Protein AF-A0AA39TJN3-F1 (afdb_monomer_lite)

pLDDT: mean 90.67, std 9.56, range [40.16, 98.44]

Organism: NCBI:txid869390

InterPro domains:
  IPR010856 Gig2-like [PF07350] (2-204)
  IPR010856 Gig2-like [PTHR30613] (2-201)
  IPR027443 Isopenicillin N synthase-like superfamily [G3DSA:2.60.120.330] (1-207)

Sequence (259 aa):
MLDYVHSHPDVTGFPEEKPTLWKVYWTPAQVEARSHPNMIKAQVAVSQLYTVGSSDVEIDLKSQAMYADRFRVREAGAVHALPEHLDNGSIERWEDLSYSACYEPIWDGRWEDYDAWDMTHRADAVTDLYGGPGACSVFRSIQGWLSMANNGPQKGTLQLLPDIKLSTAYMLLRPFFDDDGKLDMESTYFYGAEPGMGQVLKDDCKQADHEDRGSAENILSTEGRRMLGLEAFNVQEKGLTAAQRRIREYANKMLGFTV

Secondary structure (DSSP, 8-state):
-HHHHHH-TTS-EESSSS-SEE-----HHHHHHHH-HHHHHHHHHHHTT-B-S-TTS---TTS-------EE---TT----PPS---S-STHHHHSHHHHHTTHHHHTT-GGG--TTB-TTGGG--S-SS--TT--SS--SS------S---TTSS-------HHHHHHHHHHGGGB-TTS-B-SS----TT--TT---------GGGG-TTS--GGG--SHHHHHHTTSS---TT-TT--HHHHHHHHHHHHHTT---

Structure (mmCIF, N/CA/C/O backbone):
data_AF-A0AA39TJN3-F1
#
_entry.id   AF-A0AA39TJN3-F1
#
loop_
_atom_site.group_PDB
_atom_site.id
_atom_site.type_symbol
_atom_site.label_atom_id
_atom_site.label_alt_id
_atom_site.label_comp_id
_atom_site.label_asym_id
_atom_site.label_entity_id
_atom_site.label_seq_id
_atom_site.pdbx_PDB_ins_code
_atom_site.Cartn_x
_atom_site.Cartn_y
_atom_site.Cartn_z
_atom_site.occupancy
_atom_site.B_iso_or_equiv
_atom_site.auth_seq_id
_atom_site.auth_comp_id
_atom_site.auth_asym_id
_atom_site.auth_atom_id
_atom_site.pdbx_PDB_model_num
ATOM 1 N N . MET A 1 1 ? -1.927 19.241 12.866 1.00 93.31 1 MET A N 1
ATOM 2 C CA . MET A 1 1 ? -0.736 18.411 12.547 1.00 93.31 1 MET A CA 1
ATOM 3 C C . MET A 1 1 ? 0.549 19.217 12.638 1.00 93.31 1 MET A C 1
ATOM 5 O O . MET A 1 1 ? 1.408 18.812 13.401 1.00 93.31 1 MET A O 1
ATOM 9 N N . LEU A 1 2 ? 0.679 20.351 11.933 1.00 94.25 2 LEU A N 1
ATOM 10 C CA . LEU A 1 2 ? 1.827 21.254 12.126 1.00 94.25 2 LEU A CA 1
ATOM 11 C C . LEU A 1 2 ? 1.930 21.755 13.575 1.00 94.25 2 LEU A C 1
ATOM 13 O O . LEU A 1 2 ? 2.991 21.651 14.174 1.00 94.25 2 LEU A O 1
ATOM 17 N N . ASP A 1 3 ? 0.809 22.163 14.177 1.00 95.75 3 ASP A N 1
ATOM 18 C CA . ASP A 1 3 ? 0.791 22.563 15.593 1.00 95.75 3 ASP A CA 1
ATOM 19 C C . ASP A 1 3 ? 1.310 21.457 16.522 1.00 95.75 3 ASP A C 1
ATOM 21 O O . ASP A 1 3 ? 2.069 21.738 17.439 1.00 95.75 3 ASP A O 1
ATOM 25 N N . TYR A 1 4 ? 0.976 20.195 16.226 1.00 95.50 4 TYR A N 1
ATOM 26 C CA . TYR A 1 4 ? 1.428 19.036 16.996 1.00 95.50 4 TYR A CA 1
ATOM 27 C C . TYR A 1 4 ? 2.946 18.856 16.928 1.00 95.50 4 TYR A C 1
ATOM 29 O O . TYR A 1 4 ? 3.573 18.588 17.943 1.00 95.50 4 TYR A O 1
ATOM 37 N N . VAL A 1 5 ? 3.561 18.996 15.748 1.00 93.94 5 VAL A N 1
ATOM 38 C CA . VAL A 1 5 ? 5.026 18.866 15.639 1.00 93.94 5 VAL A CA 1
ATOM 39 C C . VAL A 1 5 ? 5.757 20.083 16.202 1.00 93.94 5 VAL A C 1
ATOM 41 O O . VAL A 1 5 ? 6.867 19.944 16.695 1.00 93.94 5 VAL A O 1
ATOM 44 N N . HIS A 1 6 ? 5.135 21.264 16.201 1.00 93.06 6 HIS A N 1
ATOM 45 C CA . HIS A 1 6 ? 5.704 22.451 16.844 1.00 93.06 6 HIS A CA 1
ATOM 46 C C . HIS A 1 6 ? 5.625 22.400 18.375 1.00 93.06 6 HIS A C 1
ATOM 48 O O . HIS A 1 6 ? 6.492 22.964 19.040 1.00 93.06 6 HIS A O 1
ATOM 54 N N . SER A 1 7 ? 4.611 21.739 18.943 1.00 95.38 7 SER A N 1
ATOM 55 C CA . SER A 1 7 ? 4.493 21.548 20.393 1.00 95.38 7 SER A CA 1
ATOM 56 C C . SER A 1 7 ? 5.334 20.384 20.931 1.00 95.38 7 SER A C 1
ATOM 58 O O . SER A 1 7 ? 5.521 20.305 22.141 1.00 95.38 7 SER A O 1
ATOM 60 N N . HIS A 1 8 ? 5.859 19.518 20.056 1.00 93.31 8 HIS A N 1
ATOM 61 C CA . HIS A 1 8 ? 6.671 18.348 20.410 1.00 93.31 8 HIS A CA 1
ATOM 62 C C . HIS A 1 8 ? 8.029 18.367 19.691 1.00 93.31 8 HIS A C 1
ATOM 64 O O . HIS A 1 8 ? 8.195 17.713 18.658 1.00 93.31 8 HIS A O 1
ATOM 70 N N . PRO A 1 9 ? 9.010 19.135 20.198 1.00 88.81 9 PRO A N 1
ATOM 71 C CA . PRO A 1 9 ? 10.303 19.325 19.534 1.00 88.81 9 PRO A CA 1
ATOM 72 C C . PRO A 1 9 ? 11.185 18.065 19.495 1.00 88.81 9 PRO A C 1
ATOM 74 O O . PRO A 1 9 ? 12.202 18.052 18.808 1.00 88.81 9 PRO A O 1
ATOM 77 N N . ASP A 1 10 ? 10.822 17.019 20.233 1.00 89.19 10 ASP A N 1
ATOM 78 C CA . ASP A 1 10 ? 11.456 15.699 20.237 1.00 89.19 10 ASP A CA 1
ATOM 79 C C . ASP A 1 10 ? 11.015 14.804 19.062 1.00 89.19 10 ASP A C 1
ATOM 81 O O . ASP A 1 10 ? 11.623 13.763 18.797 1.00 89.19 10 ASP A O 1
ATOM 85 N N . VAL A 1 11 ? 9.999 15.229 18.307 1.00 87.94 11 VAL A N 1
ATOM 86 C CA . VAL A 1 11 ? 9.638 14.623 17.024 1.00 87.94 11 VAL A CA 1
ATOM 87 C C . VAL A 1 11 ? 10.679 14.959 15.967 1.00 87.94 11 VAL A C 1
ATOM 89 O O . VAL A 1 11 ? 10.981 16.120 15.699 1.00 87.94 11 VAL A O 1
ATOM 92 N N . THR A 1 12 ? 11.138 13.933 15.258 1.00 83.38 12 THR A N 1
ATOM 93 C CA . THR A 1 12 ? 12.082 14.097 14.155 1.00 83.38 12 THR A CA 1
ATOM 94 C C . THR A 1 12 ? 11.383 14.305 12.811 1.00 83.38 12 THR A C 1
ATOM 96 O O . THR A 1 12 ? 10.314 13.760 12.506 1.00 83.38 12 THR A O 1
ATOM 99 N N . GLY A 1 13 ? 12.029 15.094 11.959 1.00 86.50 13 GLY A N 1
ATOM 100 C CA . GLY A 1 13 ? 11.636 15.312 10.577 1.00 86.50 13 GLY A CA 1
ATOM 101 C C . GLY A 1 13 ? 12.844 15.256 9.644 1.00 86.50 13 GLY A C 1
ATOM 102 O O . GLY A 1 13 ? 13.986 15.326 10.090 1.00 86.50 13 GLY A O 1
ATOM 103 N N . PHE A 1 14 ? 12.598 15.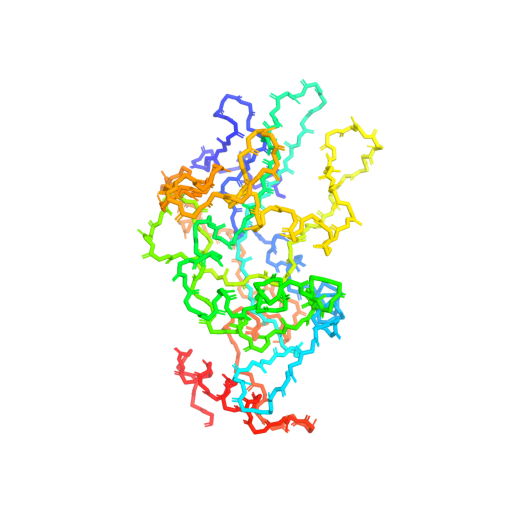070 8.348 1.00 84.88 14 PHE A N 1
ATOM 104 C CA . PHE A 1 14 ? 13.642 14.927 7.336 1.00 84.88 14 PHE A CA 1
ATOM 105 C C . PHE A 1 14 ? 13.477 15.943 6.190 1.00 84.88 14 PHE A C 1
ATOM 107 O O . PHE A 1 14 ? 12.370 16.062 5.640 1.00 84.88 14 PHE A O 1
ATOM 114 N N . PRO A 1 15 ? 14.557 16.632 5.772 1.00 84.94 15 PRO A N 1
ATOM 115 C CA . PRO A 1 15 ? 15.857 16.735 6.463 1.00 84.94 15 PRO A CA 1
ATOM 116 C C . PRO A 1 15 ? 15.737 17.493 7.803 1.00 84.94 15 PRO A C 1
ATOM 118 O O . PRO A 1 15 ? 14.772 18.225 7.988 1.00 84.94 15 PRO A O 1
ATOM 121 N N . GLU A 1 16 ? 16.701 17.344 8.718 1.00 82.12 16 GLU A N 1
ATOM 122 C CA . GLU A 1 16 ? 16.614 17.891 10.090 1.00 82.12 16 GLU A CA 1
ATOM 123 C C . GLU A 1 16 ? 16.425 19.417 10.146 1.00 82.12 16 GLU A C 1
ATOM 125 O O . GLU A 1 16 ? 15.561 19.904 10.868 1.00 82.12 16 GLU A O 1
ATOM 130 N N . GLU A 1 17 ? 17.192 20.187 9.367 1.00 82.88 17 GLU A N 1
ATOM 131 C CA . GLU A 1 17 ? 17.158 21.659 9.437 1.00 82.88 17 GLU A CA 1
ATOM 132 C C . GLU A 1 17 ? 15.886 22.276 8.836 1.00 82.88 17 GLU A C 1
ATOM 134 O O . GLU A 1 17 ? 15.434 23.340 9.261 1.00 82.88 17 GLU A O 1
ATOM 139 N N . LYS A 1 18 ? 15.325 21.636 7.804 1.00 85.94 18 LYS A N 1
ATOM 140 C CA . LYS A 1 18 ? 14.116 22.088 7.098 1.00 85.94 18 LYS A CA 1
ATOM 141 C C . LYS A 1 18 ? 13.221 20.892 6.787 1.00 85.94 18 LYS A C 1
ATOM 143 O O . LYS A 1 18 ? 13.162 20.464 5.628 1.00 85.94 18 LYS A O 1
ATOM 148 N N . PRO A 1 19 ? 12.536 20.341 7.801 1.00 88.38 19 PRO A N 1
ATOM 149 C CA . PRO A 1 19 ? 11.754 19.133 7.631 1.00 88.38 19 PRO A CA 1
ATOM 150 C C . PRO A 1 19 ? 10.672 19.288 6.576 1.00 88.38 19 PRO A C 1
ATOM 152 O O . PRO A 1 19 ? 9.841 20.191 6.633 1.00 88.38 19 PRO A O 1
ATOM 155 N N . THR A 1 20 ? 10.664 18.356 5.627 1.00 89.19 20 THR A N 1
ATOM 156 C CA . THR A 1 20 ? 9.569 18.212 4.665 1.00 89.19 20 THR A CA 1
ATOM 157 C C . THR A 1 20 ? 8.744 16.964 4.932 1.00 89.19 20 THR A C 1
ATOM 159 O O . THR A 1 20 ? 7.546 16.947 4.666 1.00 89.19 20 THR A O 1
ATOM 162 N N . LEU A 1 21 ? 9.358 15.924 5.493 1.00 90.06 21 LEU A N 1
ATOM 163 C CA . LEU A 1 21 ? 8.713 14.684 5.897 1.00 90.06 21 LEU A CA 1
ATOM 164 C C . LEU A 1 21 ? 8.795 14.554 7.417 1.00 90.06 21 LEU A C 1
ATOM 166 O O . LEU A 1 21 ? 9.889 14.498 7.969 1.00 90.06 21 LEU A O 1
ATOM 170 N N . TRP A 1 22 ? 7.656 14.469 8.090 1.00 91.38 22 TRP A N 1
ATOM 171 C CA . TRP A 1 22 ? 7.590 14.373 9.548 1.00 91.38 22 TRP A CA 1
ATOM 172 C C . TRP A 1 22 ? 7.382 12.923 9.978 1.00 91.38 22 TRP A C 1
ATOM 174 O O . TRP A 1 22 ? 6.421 12.284 9.536 1.00 91.38 22 TRP A O 1
ATOM 184 N N . LYS A 1 23 ? 8.260 12.391 10.843 1.00 87.38 23 LYS A N 1
ATOM 185 C CA . LYS A 1 23 ? 8.212 10.998 11.327 1.00 87.38 23 LYS A CA 1
ATOM 186 C C . LYS A 1 23 ? 7.168 10.823 12.442 1.00 87.38 23 LYS A C 1
ATOM 188 O O . LYS A 1 23 ? 7.478 10.407 13.552 1.00 87.38 23 LYS A O 1
ATOM 193 N N . VAL A 1 24 ? 5.920 11.165 12.134 1.00 90.81 24 VAL A N 1
ATOM 194 C CA . VAL A 1 24 ? 4.783 11.142 13.062 1.00 90.81 24 VAL A CA 1
ATOM 195 C C . VAL A 1 24 ? 3.659 10.326 12.461 1.00 90.81 24 VAL A C 1
ATOM 197 O O . VAL A 1 24 ? 3.315 10.499 11.292 1.00 90.81 24 VAL A O 1
ATOM 200 N N . TYR A 1 25 ? 3.061 9.462 13.266 1.00 92.62 25 TYR A N 1
ATOM 201 C CA . TYR A 1 25 ? 2.164 8.410 12.809 1.00 92.62 25 TYR A CA 1
ATOM 202 C C . TYR A 1 25 ? 0.776 8.510 13.435 1.00 92.62 25 TYR A C 1
ATOM 204 O O . TYR A 1 25 ? -0.199 8.150 12.786 1.00 92.62 25 TYR A O 1
ATOM 212 N N . TRP A 1 26 ? 0.665 9.008 14.662 1.00 94.62 26 TRP A N 1
ATOM 213 C CA . TRP A 1 26 ? -0.530 8.894 15.496 1.00 94.62 26 TRP A CA 1
ATOM 214 C C . TRP A 1 26 ? -1.021 10.238 16.021 1.00 94.62 26 TRP A C 1
ATOM 216 O O . TRP A 1 26 ? -1.460 10.317 17.156 1.00 94.62 26 TRP A O 1
ATOM 226 N N . THR A 1 27 ? -0.923 11.331 15.258 1.00 96.06 27 THR A N 1
ATOM 227 C CA . THR A 1 27 ? -1.604 12.569 15.697 1.00 96.06 27 THR A CA 1
ATOM 228 C C . THR A 1 27 ? -3.124 12.357 15.720 1.00 96.06 27 THR A C 1
ATOM 230 O O . THR A 1 27 ? -3.617 11.562 14.911 1.00 96.06 27 THR A O 1
ATOM 233 N N . PRO A 1 28 ? -3.891 13.084 16.558 1.00 97.06 28 PRO A N 1
ATOM 234 C CA . PRO A 1 28 ? -5.357 13.024 16.534 1.00 97.06 28 PRO A CA 1
ATOM 235 C C . PRO A 1 28 ? -5.933 13.167 15.115 1.00 97.06 28 PRO A C 1
ATOM 237 O O . PRO A 1 28 ? -6.696 12.322 14.654 1.00 97.06 28 PRO A O 1
ATOM 240 N N . ALA A 1 29 ? -5.429 14.144 14.354 1.00 96.81 29 ALA A N 1
ATOM 241 C CA . ALA A 1 29 ? -5.828 14.378 12.968 1.00 96.81 29 ALA A CA 1
ATOM 242 C C . ALA A 1 29 ? -5.513 13.203 12.016 1.00 96.81 29 ALA A C 1
ATOM 244 O O . ALA A 1 29 ? -6.297 12.932 11.109 1.00 96.81 29 ALA A O 1
ATOM 245 N N . GLN A 1 30 ? -4.395 12.485 12.196 1.00 96.81 30 GLN A N 1
ATOM 246 C CA . GLN A 1 30 ? -4.094 11.290 11.392 1.00 96.81 30 GLN A CA 1
ATOM 247 C C . GLN A 1 30 ? -5.051 10.139 11.705 1.00 96.81 30 GLN A C 1
ATOM 249 O O . GLN A 1 30 ? -5.501 9.460 10.781 1.00 96.81 30 GLN A O 1
ATOM 254 N N . VAL A 1 31 ? -5.362 9.917 12.986 1.00 96.94 31 VAL A N 1
ATOM 255 C CA . VAL A 1 31 ? -6.302 8.865 13.406 1.00 96.94 31 VAL A CA 1
ATOM 256 C C . VAL A 1 31 ? -7.701 9.156 12.864 1.00 96.94 31 VAL A C 1
ATOM 258 O O . VAL A 1 31 ? -8.322 8.274 12.262 1.00 96.94 31 VAL A O 1
ATOM 261 N N . GLU A 1 32 ? -8.161 10.402 12.978 1.00 97.38 32 GLU A N 1
ATOM 262 C CA . GLU A 1 32 ? -9.444 10.847 12.425 1.00 97.38 32 GLU A CA 1
ATOM 263 C C . GLU A 1 32 ? -9.481 10.696 10.904 1.00 97.38 32 GLU A C 1
ATOM 265 O O . GLU A 1 32 ? -10.392 10.064 10.375 1.00 97.38 32 GLU A O 1
ATOM 270 N N . ALA A 1 33 ? -8.472 11.203 10.186 1.00 96.56 33 ALA A N 1
ATOM 271 C CA . ALA A 1 33 ? -8.443 11.156 8.725 1.00 96.56 33 ALA A CA 1
ATOM 272 C C . ALA A 1 33 ? -8.452 9.721 8.175 1.00 96.56 33 ALA A C 1
ATOM 274 O O . ALA A 1 33 ? -9.166 9.440 7.211 1.00 96.56 33 ALA A O 1
ATOM 275 N N . ARG A 1 34 ? -7.690 8.805 8.790 1.00 95.69 34 ARG A N 1
ATOM 276 C CA . ARG A 1 34 ? -7.643 7.392 8.376 1.00 95.69 34 ARG A CA 1
ATOM 277 C C . ARG A 1 34 ? -8.946 6.662 8.690 1.00 95.69 34 ARG A C 1
ATOM 279 O O . ARG A 1 34 ? -9.408 5.878 7.872 1.00 95.69 34 ARG A O 1
ATOM 286 N N . SER A 1 35 ? -9.544 6.920 9.854 1.00 95.81 35 SER A N 1
ATOM 287 C CA . SER A 1 35 ? -10.774 6.244 10.300 1.00 95.81 35 SER A CA 1
ATOM 288 C C . SER A 1 35 ? -12.072 6.910 9.827 1.00 95.81 35 SER A C 1
ATOM 290 O O . SER A 1 35 ? -13.169 6.404 10.099 1.00 95.81 35 SER A O 1
ATOM 292 N N . HIS A 1 36 ? -11.971 8.036 9.116 1.00 97.19 36 HIS A N 1
ATOM 293 C CA . HIS A 1 36 ? -13.120 8.769 8.611 1.00 97.19 36 HIS A CA 1
ATOM 294 C C . HIS A 1 36 ? -13.943 7.895 7.644 1.00 97.19 36 HIS A C 1
ATOM 296 O O . HIS A 1 36 ? -13.377 7.330 6.701 1.00 97.19 36 HIS A O 1
ATOM 302 N N . PRO A 1 37 ? -15.286 7.832 7.772 1.00 96.75 37 PRO A N 1
ATOM 303 C CA . PRO A 1 37 ? -16.121 6.951 6.949 1.00 96.75 37 PRO A CA 1
ATOM 304 C C . PRO A 1 37 ? -15.933 7.113 5.434 1.00 96.75 37 PRO A C 1
ATOM 306 O O . PRO A 1 37 ? -15.995 6.133 4.698 1.00 96.75 37 PRO A O 1
ATOM 309 N N . ASN A 1 38 ? -15.683 8.334 4.946 1.00 97.38 38 ASN A N 1
ATOM 310 C CA . ASN A 1 38 ? -15.430 8.562 3.516 1.00 97.38 38 ASN A CA 1
ATOM 311 C C . ASN A 1 38 ? -14.066 8.033 3.049 1.00 97.38 38 ASN A C 1
ATOM 313 O O . ASN A 1 38 ? -13.964 7.606 1.903 1.00 97.38 38 ASN A O 1
ATOM 317 N N . MET A 1 39 ? -13.046 8.038 3.915 1.00 96.88 39 MET A N 1
ATOM 318 C CA . MET A 1 39 ? -11.731 7.485 3.580 1.00 96.88 39 MET A CA 1
ATOM 319 C C . MET A 1 39 ? -11.821 5.965 3.450 1.00 96.88 39 MET A C 1
ATOM 321 O O . MET A 1 39 ? -11.423 5.409 2.431 1.00 96.88 39 MET A O 1
ATOM 325 N N . ILE A 1 40 ? -12.466 5.314 4.424 1.00 96.50 40 ILE A N 1
ATOM 326 C CA . ILE A 1 40 ? -12.696 3.863 4.414 1.00 96.50 40 ILE A CA 1
ATOM 327 C C . ILE A 1 40 ? -13.500 3.455 3.172 1.00 96.50 40 ILE A C 1
ATOM 329 O O . ILE A 1 40 ? -13.122 2.524 2.466 1.00 96.50 40 ILE A O 1
ATOM 333 N N . LYS A 1 41 ? -14.578 4.183 2.844 1.00 96.81 41 LYS A N 1
ATOM 334 C CA . LYS A 1 41 ? -15.362 3.927 1.621 1.00 96.81 41 LYS A CA 1
ATOM 335 C C . LYS A 1 41 ? -14.519 4.029 0.350 1.00 96.81 41 LYS A C 1
ATOM 337 O O . LYS A 1 41 ? -14.687 3.203 -0.539 1.00 96.81 41 LYS A O 1
ATOM 342 N N . ALA A 1 42 ? -13.633 5.022 0.256 1.00 96.81 42 ALA A N 1
ATOM 343 C CA . ALA A 1 42 ? -12.754 5.182 -0.899 1.00 96.81 42 ALA A CA 1
ATOM 344 C C . ALA A 1 42 ? -11.749 4.024 -1.014 1.00 96.81 42 ALA A C 1
ATOM 346 O O . ALA A 1 42 ? -11.582 3.474 -2.099 1.00 96.81 42 ALA A O 1
ATOM 347 N N . GLN A 1 43 ? -11.139 3.608 0.099 1.00 96.38 43 GLN A N 1
ATOM 348 C CA . GLN A 1 43 ? -10.227 2.460 0.137 1.00 96.38 43 GLN A CA 1
ATOM 349 C C . GLN A 1 43 ? -10.926 1.159 -0.276 1.00 96.38 43 GLN A C 1
ATOM 351 O O . GLN A 1 43 ? -10.409 0.432 -1.119 1.00 96.38 43 GLN A O 1
ATOM 356 N N . VAL A 1 44 ? -12.134 0.906 0.241 1.00 95.81 44 VAL A N 1
ATOM 357 C CA . VAL A 1 44 ? -12.936 -0.268 -0.142 1.00 95.81 44 VAL A CA 1
ATOM 358 C C . VAL A 1 44 ? -13.345 -0.213 -1.615 1.00 95.81 44 VAL A C 1
ATOM 360 O O . VAL A 1 44 ? -13.316 -1.229 -2.301 1.00 95.81 44 VAL A O 1
ATOM 363 N N . ALA A 1 45 ? -13.707 0.962 -2.140 1.00 96.44 45 ALA A N 1
ATOM 364 C CA . ALA A 1 45 ? -14.030 1.107 -3.560 1.00 96.44 45 ALA A CA 1
ATOM 365 C C . ALA A 1 45 ? -12.826 0.773 -4.456 1.00 96.44 45 ALA A C 1
ATOM 367 O O . ALA A 1 45 ? -12.988 0.120 -5.482 1.00 96.44 45 ALA A O 1
ATOM 368 N N . VAL A 1 46 ? -11.622 1.177 -4.044 1.00 95.62 46 VAL A N 1
ATOM 369 C CA . VAL A 1 46 ? -10.373 0.845 -4.736 1.00 95.62 46 VAL A CA 1
ATOM 370 C C . VAL A 1 46 ? -10.047 -0.645 -4.634 1.00 95.62 46 VAL A C 1
ATOM 372 O O . VAL A 1 46 ? -9.658 -1.249 -5.630 1.00 95.62 46 VAL A O 1
ATOM 375 N N . SER A 1 47 ? -10.234 -1.273 -3.470 1.00 94.88 47 SER A N 1
ATOM 376 C CA . SER A 1 47 ? -9.987 -2.713 -3.329 1.00 94.88 47 SER A CA 1
ATOM 377 C C . SER A 1 47 ? -10.944 -3.565 -4.169 1.00 94.88 47 SER A C 1
ATOM 379 O O . SER A 1 47 ? -10.564 -4.663 -4.562 1.00 94.88 47 SER A O 1
ATOM 381 N N . GLN A 1 48 ? -12.136 -3.055 -4.513 1.00 94.88 48 GLN A N 1
ATOM 382 C CA . GLN A 1 48 ? -13.058 -3.737 -5.436 1.00 94.88 48 GLN A CA 1
ATOM 383 C C . GLN A 1 48 ? -12.573 -3.761 -6.898 1.00 94.88 48 GLN A C 1
ATOM 385 O O . GLN A 1 48 ? -13.207 -4.419 -7.718 1.00 94.88 48 GLN A O 1
ATOM 390 N N . LEU A 1 49 ? -11.489 -3.058 -7.250 1.00 95.06 49 LEU A N 1
ATOM 391 C CA . LEU A 1 49 ? -10.884 -3.166 -8.585 1.00 95.06 49 LEU A CA 1
ATOM 392 C C . LEU A 1 49 ? -10.180 -4.511 -8.797 1.00 95.06 49 LEU A C 1
ATOM 394 O O . LEU A 1 49 ? -9.976 -4.911 -9.938 1.00 95.06 49 LEU A O 1
ATOM 398 N N . TYR A 1 50 ? -9.804 -5.188 -7.710 1.00 95.88 50 TYR A N 1
ATOM 399 C CA . TYR A 1 50 ? -9.046 -6.428 -7.766 1.00 95.88 50 TYR A CA 1
ATOM 400 C C . TYR A 1 50 ? -9.945 -7.647 -7.929 1.00 95.88 50 TYR A C 1
ATOM 402 O O . TYR A 1 50 ? -11.063 -7.706 -7.408 1.00 95.88 50 TYR A O 1
ATOM 410 N N . THR A 1 51 ? -9.408 -8.653 -8.609 1.00 95.69 51 THR A N 1
ATOM 411 C CA . THR A 1 51 ? -10.016 -9.973 -8.751 1.00 95.69 51 THR A CA 1
ATOM 412 C C . THR A 1 51 ? -9.206 -11.019 -7.989 1.00 95.69 51 THR A C 1
ATOM 414 O O . THR A 1 51 ? -8.061 -10.794 -7.595 1.00 95.69 51 THR A O 1
ATOM 417 N N . VAL A 1 52 ? -9.839 -12.159 -7.719 1.00 94.38 52 VAL A N 1
ATOM 418 C CA . VAL A 1 52 ? -9.205 -13.318 -7.089 1.00 94.38 52 VAL A CA 1
ATOM 419 C C . VAL A 1 52 ? -9.643 -14.543 -7.882 1.00 94.38 52 VAL A C 1
ATOM 421 O O . VAL A 1 52 ? -10.833 -14.860 -7.931 1.00 94.38 52 VAL A O 1
ATOM 424 N N . GLY A 1 53 ? -8.693 -15.206 -8.532 1.00 88.75 53 GLY A N 1
ATOM 425 C CA . GLY A 1 53 ? -8.905 -16.333 -9.442 1.00 88.75 53 GLY A CA 1
ATOM 426 C C . GLY A 1 53 ? -9.289 -17.644 -8.754 1.00 88.75 53 GLY A C 1
ATOM 427 O O . GLY A 1 53 ? -9.712 -18.585 -9.421 1.00 88.75 53 GLY A O 1
ATOM 428 N N . SER A 1 54 ? -9.198 -17.715 -7.423 1.00 88.38 54 SER A N 1
ATOM 429 C CA . SER A 1 54 ? -9.626 -18.870 -6.631 1.00 88.38 54 SER A CA 1
ATOM 430 C C . SER A 1 54 ? -10.396 -18.446 -5.383 1.00 88.38 54 SER A C 1
ATOM 432 O O . SER A 1 54 ? -10.021 -17.513 -4.677 1.00 88.38 54 SER A O 1
ATOM 434 N N . SER A 1 55 ? -11.467 -19.178 -5.069 1.00 85.12 55 SER A N 1
ATOM 435 C CA . SER A 1 55 ? -12.261 -18.962 -3.855 1.00 85.12 55 SER A CA 1
ATOM 436 C C . SER A 1 55 ? -11.563 -19.399 -2.566 1.00 85.12 55 SER A C 1
ATOM 438 O O . SER A 1 55 ? -12.118 -19.166 -1.491 1.00 85.12 55 SER A O 1
ATOM 440 N N . ASP A 1 56 ? -10.404 -20.054 -2.670 1.00 90.25 56 ASP A N 1
ATOM 441 C CA . ASP A 1 56 ? -9.648 -20.573 -1.528 1.00 90.25 56 ASP A CA 1
ATOM 442 C C . ASP A 1 56 ? -8.577 -19.611 -1.010 1.00 90.25 56 ASP A C 1
ATOM 444 O O . ASP A 1 56 ? -8.146 -19.775 0.131 1.00 90.25 56 ASP A O 1
ATOM 448 N N . VAL A 1 57 ? -8.206 -18.593 -1.795 1.00 93.88 57 VAL A N 1
ATOM 449 C CA . VAL A 1 57 ? -7.248 -17.559 -1.380 1.00 93.88 57 VAL A CA 1
ATOM 450 C C . VAL A 1 57 ? -7.837 -16.767 -0.215 1.00 93.88 57 VAL A C 1
ATOM 452 O O . VAL A 1 57 ? -8.911 -16.165 -0.325 1.00 93.88 57 VAL A O 1
ATOM 455 N N . GLU A 1 58 ? -7.138 -16.775 0.917 1.00 94.44 58 GLU A N 1
ATOM 456 C CA . GLU A 1 58 ? -7.587 -16.179 2.177 1.00 94.44 58 GLU A CA 1
ATOM 457 C C . GLU A 1 58 ? -7.370 -14.665 2.206 1.00 94.44 58 GLU A C 1
ATOM 459 O O . GLU A 1 58 ? -6.585 -14.131 2.983 1.00 94.44 58 GLU A O 1
ATOM 464 N N . ILE A 1 59 ? -8.116 -13.956 1.361 1.00 94.56 59 ILE A N 1
ATOM 465 C CA . ILE A 1 59 ? -8.109 -12.498 1.301 1.00 94.56 59 ILE A CA 1
ATOM 466 C C . ILE A 1 59 ? -9.523 -11.923 1.381 1.00 94.56 59 ILE A C 1
ATOM 468 O O . ILE A 1 59 ? -10.484 -12.449 0.813 1.00 94.56 59 ILE A O 1
ATOM 472 N N . ASP A 1 60 ? -9.654 -10.799 2.083 1.00 95.00 60 ASP A N 1
ATOM 473 C CA . ASP A 1 60 ? -10.891 -10.033 2.159 1.00 95.00 60 ASP A CA 1
ATOM 474 C C . ASP A 1 60 ? -10.725 -8.641 1.552 1.00 95.00 60 ASP A C 1
ATOM 476 O O . ASP A 1 60 ? -10.272 -7.704 2.204 1.00 95.00 60 ASP A O 1
ATOM 480 N N . LEU A 1 61 ? -11.177 -8.492 0.306 1.00 94.38 61 LEU A N 1
ATOM 481 C CA . LEU A 1 61 ? -11.188 -7.208 -0.389 1.00 94.38 61 LEU A CA 1
ATOM 482 C C . LEU A 1 61 ? -12.277 -6.251 0.125 1.00 94.38 61 LEU A C 1
ATOM 484 O O . LEU A 1 61 ? -12.311 -5.107 -0.313 1.00 94.38 61 LEU A O 1
ATOM 488 N N . LYS A 1 62 ? -13.188 -6.669 1.016 1.00 93.75 62 LYS A N 1
ATOM 489 C CA . LYS A 1 62 ? -14.271 -5.814 1.548 1.00 93.75 62 LYS A CA 1
ATOM 490 C C . LYS A 1 62 ? -13.900 -5.113 2.854 1.00 93.75 62 LYS A C 1
ATOM 492 O O . LYS A 1 62 ? -14.589 -4.174 3.249 1.00 93.75 62 LYS A O 1
ATOM 497 N N . SER A 1 63 ? -12.823 -5.547 3.503 1.00 93.88 63 SER A N 1
ATOM 498 C CA . SER A 1 63 ? -12.284 -4.926 4.715 1.00 93.88 63 SER A CA 1
ATOM 499 C C . SER A 1 63 ? -10.965 -4.224 4.419 1.00 93.88 63 SER A C 1
ATOM 501 O O . SER A 1 63 ? -10.342 -4.450 3.386 1.00 93.88 63 SER A O 1
ATOM 503 N N . GLN A 1 64 ? -10.542 -3.352 5.330 1.00 94.25 64 GLN A N 1
ATOM 504 C CA . GLN A 1 64 ? -9.240 -2.694 5.276 1.00 94.25 64 GLN A CA 1
ATOM 505 C C . GLN A 1 64 ? -8.486 -2.966 6.574 1.00 94.25 64 GLN A C 1
ATOM 507 O O . GLN A 1 64 ? -9.104 -3.134 7.628 1.00 94.25 64 GLN A O 1
ATOM 512 N N . ALA A 1 65 ? -7.159 -2.950 6.498 1.00 93.31 65 ALA A N 1
ATOM 513 C CA . ALA A 1 65 ? -6.268 -2.902 7.649 1.00 93.31 65 ALA A CA 1
ATOM 514 C C . ALA A 1 65 ? -5.480 -1.588 7.610 1.00 93.31 65 ALA A C 1
ATOM 516 O O . ALA A 1 65 ? -5.082 -1.119 6.542 1.00 93.31 65 ALA A O 1
ATOM 517 N N . MET A 1 66 ? -5.282 -0.960 8.768 1.00 93.12 66 MET A N 1
ATOM 518 C CA . MET A 1 66 ? -4.636 0.346 8.847 1.00 93.12 66 MET A CA 1
ATOM 519 C C . MET A 1 66 ? -3.116 0.181 8.825 1.00 93.12 66 MET A C 1
ATOM 521 O O . MET A 1 66 ? -2.541 -0.463 9.699 1.00 93.12 66 MET A O 1
ATOM 525 N N . TYR A 1 67 ? -2.463 0.828 7.861 1.00 93.50 67 TYR A N 1
ATOM 526 C CA . TYR A 1 67 ? -1.017 1.024 7.858 1.00 93.50 67 TYR A CA 1
ATOM 527 C C . TYR A 1 67 ? -0.692 2.477 8.217 1.00 93.50 67 TYR A C 1
ATOM 529 O O . TYR A 1 67 ? -1.109 3.410 7.522 1.00 93.50 67 TYR A O 1
ATOM 537 N N . ALA A 1 68 ? 0.010 2.683 9.333 1.00 92.81 68 ALA A N 1
ATOM 538 C CA . ALA A 1 68 ? 0.335 4.021 9.803 1.00 92.81 68 ALA A CA 1
ATOM 539 C C . ALA A 1 68 ? 1.559 4.557 9.060 1.00 92.81 68 ALA A C 1
ATOM 541 O O . ALA A 1 68 ? 2.655 4.025 9.198 1.00 92.81 68 ALA A O 1
ATOM 542 N N . ASP A 1 69 ? 1.375 5.659 8.338 1.00 93.25 69 ASP A N 1
ATOM 543 C CA . ASP A 1 69 ? 2.464 6.358 7.658 1.00 93.25 69 ASP A CA 1
ATOM 544 C C . ASP A 1 69 ? 2.537 7.834 8.070 1.00 93.25 69 ASP A C 1
ATOM 546 O O . ASP A 1 69 ? 1.625 8.412 8.674 1.00 93.25 69 ASP A O 1
ATOM 550 N N . ARG A 1 70 ? 3.671 8.424 7.734 1.00 92.62 70 ARG A N 1
ATOM 551 C CA . ARG A 1 70 ? 4.106 9.790 7.984 1.00 92.62 70 ARG A CA 1
ATOM 552 C C . ARG A 1 70 ? 3.253 10.800 7.224 1.00 92.62 70 ARG A C 1
ATOM 554 O O . ARG A 1 70 ? 2.395 10.453 6.413 1.00 92.62 70 ARG A O 1
ATOM 561 N N . PHE A 1 71 ? 3.520 12.081 7.451 1.00 94.06 71 PHE A N 1
ATOM 562 C CA . PHE A 1 71 ? 2.967 13.149 6.623 1.00 94.06 71 PHE A CA 1
ATOM 563 C C . PHE A 1 71 ? 4.067 14.028 6.043 1.00 94.06 71 PHE A C 1
ATOM 565 O O . PHE A 1 71 ? 5.163 14.139 6.597 1.00 94.06 71 PHE A O 1
ATOM 572 N N . ARG A 1 72 ? 3.761 14.660 4.910 1.00 92.94 72 ARG A N 1
ATOM 573 C CA . ARG A 1 72 ? 4.695 15.512 4.179 1.00 92.94 72 ARG A CA 1
ATOM 574 C C . ARG A 1 72 ? 4.129 16.918 4.028 1.00 92.94 72 ARG A C 1
ATOM 576 O O . ARG A 1 72 ? 2.988 17.079 3.600 1.00 92.94 72 ARG A O 1
ATOM 583 N N . VAL A 1 73 ? 4.950 17.917 4.330 1.00 92.75 73 VAL A N 1
ATOM 584 C CA . VAL A 1 73 ? 4.702 19.339 4.078 1.00 92.75 73 VAL A CA 1
ATOM 585 C C . VAL A 1 73 ? 5.882 19.856 3.272 1.00 92.75 73 VAL A C 1
ATOM 587 O O . VAL A 1 73 ? 7.009 19.866 3.748 1.00 92.75 73 VAL A O 1
ATOM 590 N N . ARG A 1 74 ? 5.648 20.221 2.013 1.00 89.44 74 ARG A N 1
ATOM 591 C CA . ARG A 1 74 ? 6.710 20.681 1.117 1.00 89.44 74 ARG A CA 1
ATOM 592 C C . ARG A 1 74 ? 6.566 22.177 0.889 1.00 89.44 74 ARG A C 1
ATOM 594 O O . ARG A 1 74 ? 5.640 22.604 0.207 1.00 89.44 74 ARG A O 1
ATOM 601 N N . GLU A 1 75 ? 7.510 22.938 1.425 1.00 87.69 75 GLU A N 1
ATOM 602 C CA . GLU A 1 75 ? 7.599 24.375 1.184 1.00 87.69 75 GLU A CA 1
ATOM 603 C C . GLU A 1 75 ? 7.952 24.688 -0.276 1.00 87.69 75 GLU A C 1
ATOM 605 O O . GLU A 1 75 ? 8.627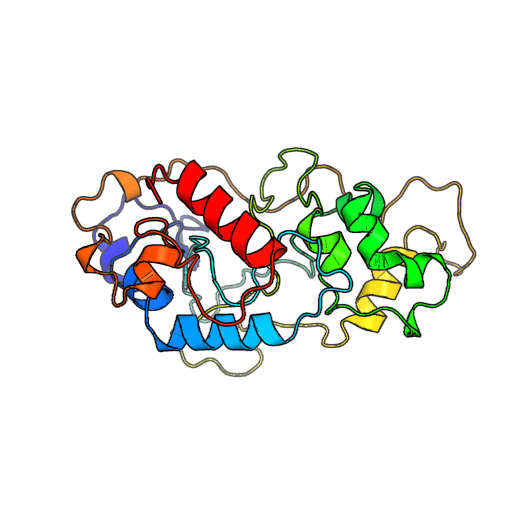 23.915 -0.973 1.00 87.69 75 GLU A O 1
ATOM 610 N N . ALA A 1 76 ? 7.515 25.857 -0.746 1.00 87.25 76 ALA A N 1
ATOM 611 C CA . ALA A 1 76 ? 7.859 26.335 -2.078 1.00 87.25 76 ALA A CA 1
ATOM 612 C C . ALA A 1 76 ? 9.385 26.493 -2.220 1.00 87.25 76 ALA A C 1
ATOM 614 O O . ALA A 1 76 ? 10.055 27.054 -1.358 1.00 87.25 76 ALA A O 1
ATOM 615 N N . GLY A 1 77 ? 9.942 25.993 -3.327 1.00 81.62 77 GLY A N 1
ATOM 616 C CA . GLY A 1 77 ? 11.387 26.023 -3.582 1.00 81.62 77 GLY A CA 1
ATOM 617 C C . GLY A 1 77 ? 12.188 24.891 -2.925 1.00 81.62 77 GLY A C 1
ATOM 618 O O . GLY A 1 77 ? 13.376 24.772 -3.208 1.00 81.62 77 GLY A O 1
ATOM 619 N N . ALA A 1 78 ? 11.572 24.023 -2.112 1.00 74.06 78 ALA A N 1
ATOM 620 C CA . ALA A 1 78 ? 12.252 22.846 -1.574 1.00 74.06 78 ALA A CA 1
ATOM 621 C C . ALA A 1 78 ? 12.569 21.823 -2.683 1.00 74.06 78 ALA A C 1
ATOM 623 O O . ALA A 1 78 ? 11.671 21.374 -3.412 1.00 74.06 78 ALA A O 1
ATOM 624 N N . VAL A 1 79 ? 13.837 21.414 -2.783 1.00 65.50 79 VAL A N 1
ATOM 625 C CA . VAL A 1 79 ? 14.337 20.451 -3.778 1.00 65.50 79 VAL A CA 1
ATOM 626 C C . VAL A 1 79 ? 14.704 19.143 -3.079 1.00 65.50 79 VAL A C 1
ATOM 628 O O . VAL A 1 79 ? 15.864 18.861 -2.813 1.00 65.50 79 VAL A O 1
ATOM 631 N N . HIS A 1 80 ? 13.688 18.338 -2.774 1.00 68.25 80 HIS A N 1
ATOM 632 C CA . HIS A 1 80 ? 13.870 16.933 -2.421 1.00 68.25 80 HIS A CA 1
ATOM 633 C C . HIS A 1 80 ? 12.953 16.104 -3.316 1.00 68.25 80 HIS A C 1
ATOM 635 O O . HIS A 1 80 ? 11.726 16.226 -3.250 1.00 68.25 80 HIS A O 1
ATOM 641 N N . ALA A 1 81 ? 13.561 15.319 -4.198 1.00 72.81 81 ALA A N 1
ATOM 642 C CA . ALA A 1 81 ? 12.894 14.350 -5.050 1.00 72.81 81 ALA A CA 1
ATOM 643 C C . ALA A 1 81 ? 13.649 13.027 -4.925 1.00 72.81 81 ALA A C 1
ATOM 645 O O . ALA A 1 81 ? 14.878 13.022 -4.877 1.00 72.81 81 ALA A O 1
ATOM 646 N N . LEU A 1 82 ? 12.902 11.934 -4.829 1.00 82.88 82 LEU A N 1
ATOM 647 C CA . LEU A 1 82 ? 13.453 10.602 -5.035 1.00 82.88 82 LEU A CA 1
ATOM 648 C C . LEU A 1 82 ? 13.508 10.344 -6.549 1.00 82.88 82 LEU A C 1
ATOM 650 O O . LEU A 1 82 ? 12.651 10.884 -7.258 1.00 82.88 82 LEU A O 1
ATOM 654 N N . PRO A 1 83 ? 14.484 9.559 -7.040 1.00 87.19 83 PRO A N 1
ATOM 655 C CA . PRO A 1 83 ? 14.454 9.067 -8.414 1.00 87.19 83 PRO A CA 1
ATOM 656 C C . PRO A 1 83 ? 13.214 8.194 -8.643 1.00 87.19 83 PRO A C 1
ATOM 658 O O . PRO A 1 83 ? 12.523 7.807 -7.696 1.00 87.19 83 PRO A O 1
ATOM 661 N N . GLU A 1 84 ? 12.921 7.885 -9.899 1.00 89.69 84 GLU A N 1
ATOM 662 C CA . GLU A 1 84 ? 11.870 6.944 -10.269 1.00 89.69 84 GLU A CA 1
ATOM 663 C C . GLU A 1 84 ? 12.141 5.574 -9.627 1.00 89.69 84 GLU A C 1
ATOM 665 O O . GLU A 1 84 ? 13.259 5.066 -9.673 1.00 89.69 84 GLU A O 1
ATOM 670 N N . HIS A 1 85 ? 11.130 4.986 -8.988 1.00 91.00 85 HIS A N 1
ATOM 671 C CA . HIS A 1 85 ? 11.262 3.720 -8.264 1.00 91.00 85 HIS A CA 1
ATOM 672 C C . HIS A 1 85 ? 9.927 2.975 -8.199 1.00 91.00 85 HIS A C 1
ATOM 674 O O . HIS A 1 85 ? 8.863 3.532 -8.485 1.00 91.00 85 HIS A O 1
ATOM 680 N N . LEU A 1 86 ? 10.008 1.711 -7.786 1.00 90.44 86 LEU A N 1
ATOM 681 C CA . LEU A 1 86 ? 8.883 0.906 -7.330 1.00 90.44 86 LEU A CA 1
ATOM 682 C C . LEU A 1 86 ? 9.074 0.585 -5.847 1.00 90.44 86 LEU A C 1
ATOM 684 O O . LEU A 1 86 ? 10.191 0.316 -5.415 1.00 90.44 86 LEU A O 1
ATOM 688 N N . ASP A 1 87 ? 7.978 0.547 -5.098 1.00 89.88 87 ASP A N 1
ATOM 689 C CA . ASP A 1 87 ? 7.947 0.015 -3.731 1.00 89.88 87 ASP A CA 1
ATOM 690 C C . ASP A 1 87 ? 7.421 -1.433 -3.711 1.00 89.88 87 ASP A C 1
ATOM 692 O O . ASP A 1 87 ? 7.152 -2.026 -4.758 1.00 89.88 87 ASP A O 1
ATOM 696 N N . ASN A 1 88 ? 7.189 -1.978 -2.509 1.00 88.50 88 ASN A N 1
ATOM 697 C CA . ASN A 1 88 ? 6.675 -3.331 -2.261 1.00 88.50 88 ASN A CA 1
ATOM 698 C C . ASN A 1 88 ? 7.573 -4.407 -2.890 1.00 88.50 88 ASN A C 1
ATOM 700 O O . ASN A 1 88 ? 7.135 -5.171 -3.753 1.00 88.50 88 ASN A O 1
ATOM 704 N N . GLY A 1 89 ? 8.825 -4.443 -2.445 1.00 85.19 89 GLY A N 1
ATOM 705 C CA . GLY A 1 89 ? 9.850 -5.360 -2.927 1.00 85.19 89 GLY A CA 1
ATOM 706 C C . GLY A 1 89 ? 10.743 -4.735 -3.991 1.00 85.19 89 GLY A C 1
ATOM 707 O O . GLY A 1 89 ? 10.352 -3.812 -4.710 1.00 85.19 89 GLY A O 1
ATOM 708 N N . SER A 1 90 ? 11.950 -5.268 -4.070 1.00 88.25 90 SER A N 1
ATOM 709 C CA . SER A 1 90 ? 13.004 -4.980 -5.029 1.00 88.25 90 SER A CA 1
ATOM 710 C C . SER A 1 90 ? 13.181 -6.235 -5.891 1.00 88.25 90 SER A C 1
ATOM 712 O O . SER A 1 90 ? 12.427 -6.425 -6.852 1.00 88.25 90 SER A O 1
ATOM 714 N N . ILE A 1 91 ? 14.082 -7.138 -5.492 1.00 92.38 91 ILE A N 1
ATOM 715 C CA . ILE A 1 91 ? 14.380 -8.404 -6.173 1.00 92.38 91 ILE A CA 1
ATOM 716 C C . ILE A 1 91 ? 13.279 -9.460 -5.990 1.00 92.38 91 ILE A C 1
ATOM 718 O O . ILE A 1 91 ? 13.154 -10.379 -6.798 1.00 92.38 91 ILE A O 1
ATOM 722 N N . GLU A 1 92 ? 12.422 -9.297 -4.979 1.00 93.94 92 GLU A N 1
ATOM 723 C CA . GLU A 1 92 ? 11.375 -10.252 -4.609 1.00 93.94 92 GLU A CA 1
ATOM 724 C C . GLU A 1 92 ? 10.393 -10.540 -5.753 1.00 93.94 92 GLU A C 1
ATOM 726 O O . GLU A 1 92 ? 9.818 -11.618 -5.797 1.00 93.94 92 GLU A O 1
ATOM 731 N N . ARG A 1 93 ? 10.235 -9.629 -6.727 1.00 94.88 93 ARG A N 1
ATOM 732 C CA . ARG A 1 93 ? 9.401 -9.874 -7.921 1.00 94.88 93 ARG A CA 1
ATOM 733 C C . ARG A 1 93 ? 9.890 -11.038 -8.780 1.00 94.88 93 ARG A C 1
ATOM 735 O O . ARG A 1 93 ? 9.082 -11.630 -9.487 1.00 94.88 93 ARG A O 1
ATOM 742 N N . TRP A 1 94 ? 11.189 -11.315 -8.751 1.00 95.88 94 TRP A N 1
ATOM 743 C CA . TRP A 1 94 ? 11.800 -12.440 -9.455 1.00 95.88 94 TRP A CA 1
ATOM 744 C C . TRP A 1 94 ? 12.045 -13.617 -8.511 1.00 95.88 94 TRP A C 1
ATOM 746 O O . TRP A 1 94 ? 11.869 -14.762 -8.916 1.00 95.88 94 TRP A O 1
ATOM 756 N N . GLU A 1 95 ? 12.456 -13.335 -7.272 1.00 95.50 95 GLU A N 1
ATOM 757 C CA . GLU A 1 95 ? 12.953 -14.347 -6.337 1.00 95.50 95 GLU A CA 1
ATOM 758 C C . GLU A 1 95 ? 11.861 -15.047 -5.513 1.00 95.50 95 GLU A C 1
ATOM 760 O O . GLU A 1 95 ? 11.938 -16.261 -5.315 1.00 95.50 95 GLU A O 1
ATOM 765 N N . ASP A 1 96 ? 10.844 -14.322 -5.035 1.00 96.44 96 ASP A N 1
ATOM 766 C CA . ASP A 1 96 ? 9.747 -14.940 -4.284 1.00 96.44 96 ASP A CA 1
ATOM 767 C C . ASP A 1 96 ? 8.824 -15.701 -5.240 1.00 96.44 96 ASP A C 1
ATOM 769 O O . ASP A 1 96 ? 8.370 -15.159 -6.246 1.00 96.44 96 ASP A O 1
ATOM 773 N N . LEU A 1 97 ? 8.512 -16.960 -4.926 1.00 97.12 97 LEU A N 1
ATOM 774 C CA . LEU A 1 97 ? 7.741 -17.821 -5.828 1.00 97.12 97 LEU A CA 1
ATOM 775 C C . LEU A 1 97 ? 6.310 -17.312 -6.026 1.00 97.12 97 LEU A C 1
ATOM 777 O O . LEU A 1 97 ? 5.820 -17.286 -7.155 1.00 97.12 97 LEU A O 1
ATOM 781 N N . SER A 1 98 ? 5.648 -16.880 -4.950 1.00 95.88 98 SER A N 1
ATOM 782 C CA . SER A 1 98 ? 4.290 -16.333 -5.021 1.00 95.88 98 SER A CA 1
ATOM 783 C C . SER A 1 98 ? 4.282 -14.989 -5.746 1.00 95.88 98 SER A C 1
ATOM 785 O O . SER A 1 98 ? 3.440 -14.739 -6.610 1.00 95.88 98 SER A O 1
ATOM 787 N N . TYR A 1 99 ? 5.254 -14.121 -5.462 1.00 96.00 99 TYR A N 1
ATOM 788 C CA . TYR A 1 99 ? 5.333 -12.831 -6.132 1.00 96.00 99 TYR A CA 1
ATOM 789 C C . TYR A 1 99 ? 5.671 -12.976 -7.619 1.00 96.00 99 TYR A C 1
ATOM 791 O O . TYR A 1 99 ? 5.029 -12.339 -8.452 1.00 96.00 99 TYR A O 1
ATOM 799 N N . SER A 1 100 ? 6.609 -13.855 -7.970 1.00 97.25 100 SER A N 1
ATOM 800 C CA . SER A 1 100 ? 6.971 -14.155 -9.356 1.00 97.25 100 SER A CA 1
ATOM 801 C C . SER A 1 100 ? 5.810 -14.783 -10.132 1.00 97.25 100 SER A C 1
ATOM 803 O O . SER A 1 100 ? 5.572 -14.411 -11.284 1.00 97.25 100 SER A O 1
ATOM 805 N N . ALA A 1 101 ? 5.003 -15.637 -9.490 1.00 97.19 101 ALA A N 1
ATOM 806 C CA . ALA A 1 101 ? 3.794 -16.211 -10.089 1.00 97.19 101 ALA A CA 1
ATOM 807 C C . ALA A 1 101 ? 2.741 -15.154 -10.472 1.00 97.19 101 ALA A C 1
ATOM 809 O O . ALA A 1 101 ? 1.962 -15.371 -11.397 1.00 97.19 101 ALA A O 1
ATOM 810 N N . CYS A 1 102 ? 2.754 -13.967 -9.852 1.00 96.56 102 CYS A N 1
ATOM 811 C CA . CYS A 1 102 ? 1.897 -12.850 -10.276 1.00 96.56 102 CYS A CA 1
ATOM 812 C C . CYS A 1 102 ? 2.174 -12.397 -11.719 1.00 96.56 102 CYS A C 1
ATOM 814 O O . CYS A 1 102 ? 1.356 -11.695 -12.313 1.00 96.56 102 CYS A O 1
ATOM 816 N N . TYR A 1 103 ? 3.342 -12.745 -12.259 1.00 97.81 103 TYR A N 1
ATOM 817 C CA . TYR A 1 103 ? 3.834 -12.304 -13.557 1.00 97.81 103 TYR A CA 1
ATOM 818 C C . TYR A 1 103 ? 3.962 -13.458 -14.562 1.00 97.81 103 TYR A C 1
ATOM 820 O O . TYR A 1 103 ? 4.559 -13.269 -15.618 1.00 97.81 103 TYR A O 1
ATOM 828 N N . GLU A 1 104 ? 3.370 -14.627 -14.283 1.00 97.75 104 GLU A N 1
ATOM 829 C CA . GLU A 1 104 ? 3.425 -15.815 -15.152 1.00 97.75 104 GLU A CA 1
ATOM 830 C C . GLU A 1 104 ? 3.115 -15.522 -16.636 1.00 97.75 104 GLU A C 1
ATOM 832 O O . GLU A 1 104 ? 3.919 -15.914 -17.484 1.00 97.75 104 GLU A O 1
ATOM 837 N N . PRO A 1 105 ? 2.070 -14.744 -17.001 1.00 98.25 105 PRO A N 1
ATOM 838 C CA . PRO A 1 105 ? 1.838 -14.400 -18.405 1.00 98.25 105 PRO A CA 1
ATOM 839 C C . PRO A 1 105 ? 3.018 -13.677 -19.073 1.00 98.25 105 PRO A C 1
ATOM 841 O O . PRO A 1 105 ? 3.248 -13.852 -20.266 1.00 98.25 105 PRO A O 1
ATOM 844 N N . ILE A 1 106 ? 3.784 -12.877 -18.323 1.00 98.44 106 ILE A N 1
ATOM 845 C CA . ILE A 1 106 ? 4.969 -12.169 -18.833 1.00 98.44 106 ILE A CA 1
ATOM 846 C C . ILE A 1 106 ? 6.101 -13.167 -19.090 1.00 98.44 106 ILE A C 1
ATOM 848 O O . ILE A 1 106 ? 6.727 -13.109 -20.148 1.00 98.44 106 ILE A O 1
ATOM 852 N N . TRP A 1 107 ? 6.326 -14.103 -18.166 1.00 97.31 107 TRP A N 1
ATOM 853 C CA . TRP A 1 107 ? 7.333 -15.161 -18.310 1.00 97.31 107 TRP A CA 1
ATOM 854 C C . TRP A 1 107 ? 7.041 -16.094 -19.490 1.00 97.31 107 TRP A C 1
ATOM 856 O O . TRP A 1 107 ? 7.961 -16.496 -20.199 1.00 97.31 107 TRP A O 1
ATOM 866 N N . ASP A 1 108 ? 5.761 -16.345 -19.767 1.00 97.62 108 ASP A N 1
ATOM 867 C CA . ASP A 1 108 ? 5.285 -17.111 -20.925 1.00 97.62 108 ASP A CA 1
ATOM 868 C C . ASP A 1 108 ? 5.411 -16.364 -22.269 1.00 97.62 108 ASP A C 1
ATOM 870 O O . ASP A 1 108 ? 5.040 -16.898 -23.319 1.00 97.62 108 ASP A O 1
ATOM 874 N N . GLY A 1 109 ? 5.868 -15.107 -22.266 1.00 96.94 109 GLY A N 1
ATOM 875 C CA . GLY A 1 109 ? 5.913 -14.257 -23.458 1.00 96.94 109 GLY A CA 1
ATOM 876 C C . GLY A 1 109 ? 4.543 -13.735 -23.911 1.00 96.94 109 GLY A C 1
ATOM 877 O O . GLY A 1 109 ? 4.423 -13.224 -25.022 1.00 96.94 109 GLY A O 1
ATOM 878 N N . ARG A 1 110 ? 3.515 -13.838 -23.061 1.00 98.12 110 ARG A N 1
ATOM 879 C CA . ARG A 1 110 ? 2.140 -13.351 -23.274 1.00 98.12 110 ARG A CA 1
ATOM 880 C C . ARG A 1 110 ? 1.852 -12.147 -22.377 1.00 98.12 110 ARG A C 1
ATOM 882 O O . ARG A 1 110 ? 0.847 -12.098 -21.669 1.00 98.12 110 ARG A O 1
ATOM 889 N N . TRP A 1 111 ? 2.761 -11.176 -22.352 1.00 97.88 111 TRP A N 1
ATOM 890 C CA . TRP A 1 111 ? 2.668 -10.027 -21.447 1.00 97.88 111 TRP A CA 1
ATOM 891 C C . TRP A 1 111 ? 1.388 -9.198 -21.664 1.00 97.88 111 TRP A C 1
ATOM 893 O O . TRP A 1 111 ? 0.916 -8.540 -20.737 1.00 97.88 111 TRP A O 1
ATOM 903 N N . GLU A 1 112 ? 0.779 -9.249 -22.852 1.00 97.62 112 GLU A N 1
ATOM 904 C CA . GLU A 1 112 ? -0.515 -8.628 -23.139 1.00 97.62 112 GLU A CA 1
ATOM 905 C C . GLU A 1 112 ? -1.657 -9.219 -22.296 1.00 97.62 112 GLU A C 1
ATOM 907 O O . GLU A 1 112 ? -2.609 -8.499 -21.975 1.00 97.62 112 GLU A O 1
ATOM 912 N N . ASP A 1 113 ? -1.538 -10.481 -21.876 1.00 97.75 113 ASP A N 1
ATOM 913 C CA . ASP A 1 113 ? -2.509 -11.184 -21.029 1.00 97.75 113 ASP A CA 1
ATOM 914 C C . ASP A 1 113 ? -2.307 -10.894 -19.531 1.00 97.75 113 ASP A C 1
ATOM 916 O O . ASP A 1 113 ? -3.153 -11.264 -18.720 1.00 97.75 113 ASP A O 1
ATOM 920 N N . TYR A 1 114 ? -1.217 -10.219 -19.141 1.00 98.00 114 TYR A N 1
ATOM 921 C CA . TYR A 1 114 ? -0.962 -9.870 -17.741 1.00 98.00 114 TYR A CA 1
ATOM 922 C C . TYR A 1 114 ? -2.070 -8.970 -17.176 1.00 98.00 114 TYR A C 1
ATOM 924 O O . TYR A 1 114 ? -2.376 -7.905 -17.730 1.00 98.00 114 TYR A O 1
ATOM 932 N N . ASP A 1 115 ? -2.633 -9.381 -16.039 1.00 97.06 115 ASP A N 1
ATOM 933 C CA . ASP A 1 115 ? -3.605 -8.610 -15.272 1.00 97.06 115 ASP A CA 1
ATOM 934 C C . ASP A 1 115 ? -2.982 -8.097 -13.965 1.00 97.06 115 ASP A C 1
ATOM 936 O O . ASP A 1 115 ? -2.767 -8.835 -13.006 1.00 97.06 115 ASP A O 1
ATOM 940 N N . ALA A 1 116 ? -2.716 -6.790 -13.906 1.00 95.50 116 ALA A N 1
ATOM 941 C CA . ALA A 1 116 ? -2.188 -6.145 -12.704 1.00 95.50 116 ALA A CA 1
ATOM 942 C C . ALA A 1 116 ? -3.195 -6.110 -11.536 1.00 95.50 116 ALA A C 1
ATOM 944 O O . ALA A 1 116 ? -2.807 -5.799 -10.406 1.00 95.50 116 ALA A O 1
ATOM 945 N N . TRP A 1 117 ? -4.467 -6.415 -11.808 1.00 96.06 117 TRP A N 1
ATOM 946 C CA . TRP A 1 117 ? -5.561 -6.420 -10.841 1.00 96.06 117 TRP A CA 1
ATOM 947 C C . TRP A 1 117 ? -5.865 -7.817 -10.285 1.00 96.06 117 TRP A C 1
ATOM 949 O O . TRP A 1 117 ? -6.761 -7.947 -9.451 1.00 96.06 117 TRP A O 1
ATOM 959 N N . ASP A 1 118 ? -5.119 -8.851 -10.681 1.00 95.94 118 ASP A N 1
ATOM 960 C CA . ASP A 1 118 ? -5.220 -10.177 -10.074 1.00 95.94 118 ASP A CA 1
ATOM 961 C C . ASP A 1 118 ? -4.448 -10.232 -8.744 1.00 95.94 118 ASP A C 1
ATOM 963 O O . ASP A 1 118 ? -3.252 -9.930 -8.661 1.00 95.94 118 ASP A O 1
ATOM 967 N N . MET A 1 119 ? -5.159 -10.601 -7.680 1.00 95.06 119 MET A N 1
ATOM 968 C CA . MET A 1 119 ? -4.637 -10.716 -6.321 1.00 95.06 119 MET A CA 1
ATOM 969 C C . MET A 1 119 ? -4.289 -12.156 -5.918 1.00 95.06 119 MET A C 1
ATOM 971 O O . MET A 1 119 ? -3.758 -12.364 -4.829 1.00 95.06 119 MET A O 1
ATOM 975 N N . THR A 1 120 ? -4.570 -13.143 -6.775 1.00 94.25 120 THR A N 1
ATOM 976 C CA . THR A 1 120 ? -4.475 -14.582 -6.465 1.00 94.25 120 THR A CA 1
ATOM 977 C C . THR A 1 120 ? -3.141 -14.955 -5.839 1.00 94.25 120 THR A C 1
ATOM 979 O O . THR A 1 120 ? -3.115 -15.475 -4.730 1.00 94.25 120 THR A O 1
ATOM 982 N N . HIS A 1 121 ? -2.038 -14.642 -6.519 1.00 94.94 121 HIS A N 1
ATOM 983 C CA . HIS A 1 121 ? -0.693 -14.943 -6.027 1.00 94.94 121 HIS A CA 1
ATOM 984 C C . HIS A 1 121 ? -0.118 -13.821 -5.151 1.00 94.94 121 HIS A C 1
ATOM 986 O O . HIS A 1 121 ? 0.731 -14.065 -4.298 1.00 94.94 121 HIS A O 1
ATOM 992 N N . ARG A 1 122 ? -0.621 -12.587 -5.305 1.00 94.38 122 ARG A N 1
ATOM 993 C CA . ARG A 1 122 ? -0.177 -11.421 -4.522 1.00 94.38 122 ARG A CA 1
ATOM 994 C C . ARG A 1 122 ? -0.533 -11.531 -3.044 1.00 94.38 122 ARG A C 1
ATOM 996 O O . ARG A 1 122 ? 0.177 -10.963 -2.224 1.00 94.38 122 ARG A O 1
ATOM 1003 N N . ALA A 1 123 ? -1.619 -12.230 -2.715 1.00 92.56 123 ALA A N 1
ATOM 1004 C CA . ALA A 1 123 ? -2.041 -12.447 -1.334 1.00 92.56 123 ALA A CA 1
ATOM 1005 C C . ALA A 1 123 ? -0.985 -13.205 -0.506 1.00 92.56 123 ALA A C 1
ATOM 1007 O O . ALA A 1 123 ? -0.840 -12.923 0.681 1.00 92.56 123 ALA A O 1
ATOM 1008 N N . ASP A 1 124 ? -0.226 -14.096 -1.150 1.00 92.56 124 ASP A N 1
ATOM 1009 C CA . ASP A 1 124 ? 0.810 -14.927 -0.526 1.00 92.56 124 ASP A CA 1
ATOM 1010 C C . ASP A 1 124 ? 2.238 -14.441 -0.839 1.00 92.56 124 ASP A C 1
ATOM 1012 O O . ASP A 1 124 ? 3.212 -15.099 -0.474 1.00 92.56 124 ASP A O 1
ATOM 1016 N N . ALA A 1 125 ? 2.379 -13.313 -1.543 1.00 93.44 125 ALA A N 1
ATOM 1017 C CA . ALA A 1 125 ? 3.670 -12.775 -1.952 1.00 93.44 125 ALA A CA 1
ATOM 1018 C C . ALA A 1 125 ? 4.458 -12.224 -0.759 1.00 93.44 125 ALA A C 1
ATOM 1020 O O . ALA A 1 125 ? 3.960 -11.397 0.014 1.00 93.44 125 ALA A O 1
ATOM 1021 N N . VAL A 1 126 ? 5.729 -12.614 -0.658 1.00 92.50 126 VAL A N 1
ATOM 1022 C CA . VAL A 1 126 ? 6.654 -12.048 0.328 1.00 92.50 126 VAL A CA 1
ATOM 1023 C C . VAL A 1 126 ? 7.391 -10.878 -0.310 1.00 92.50 126 VAL A C 1
ATOM 1025 O O . VAL A 1 126 ? 8.279 -11.051 -1.137 1.00 92.50 126 VAL A O 1
ATOM 1028 N N . THR A 1 127 ? 7.019 -9.654 0.071 1.00 89.88 127 THR A N 1
ATOM 1029 C CA . THR A 1 127 ? 7.580 -8.421 -0.514 1.00 89.88 127 THR A CA 1
ATOM 1030 C C . THR A 1 127 ? 8.847 -7.914 0.183 1.00 89.88 127 THR A C 1
ATOM 1032 O O . THR A 1 127 ? 9.318 -6.828 -0.145 1.00 89.88 127 THR A O 1
ATOM 1035 N N . ASP A 1 128 ? 9.348 -8.647 1.178 1.00 90.12 128 ASP A N 1
ATOM 1036 C CA . ASP A 1 128 ? 10.590 -8.365 1.904 1.00 90.12 128 ASP A CA 1
ATOM 1037 C C . ASP A 1 128 ? 11.205 -9.683 2.385 1.00 90.12 128 ASP A C 1
ATOM 1039 O O . ASP A 1 128 ? 10.905 -10.166 3.479 1.00 90.12 128 ASP A O 1
ATOM 1043 N N . LEU A 1 129 ? 12.038 -10.295 1.544 1.00 90.06 129 LEU A N 1
ATOM 1044 C CA . LEU A 1 129 ? 12.713 -11.554 1.889 1.00 90.06 129 LEU A CA 1
ATOM 1045 C C . LEU A 1 129 ? 13.889 -11.338 2.854 1.00 90.06 129 LEU A C 1
ATOM 1047 O O . LEU A 1 129 ? 14.334 -12.275 3.518 1.00 90.06 129 LEU A O 1
ATOM 1051 N N . TYR A 1 130 ? 14.393 -10.106 2.940 1.00 89.19 130 TYR A N 1
ATOM 1052 C CA . TYR A 1 130 ? 15.700 -9.804 3.525 1.00 89.19 130 TYR A CA 1
ATOM 1053 C C . TYR A 1 130 ? 15.641 -8.929 4.783 1.00 89.19 130 TYR A C 1
ATOM 1055 O O . TYR A 1 130 ? 16.676 -8.701 5.414 1.00 89.19 130 TYR A O 1
ATOM 1063 N N . GLY A 1 131 ? 14.465 -8.429 5.171 1.00 82.88 131 GLY A N 1
ATOM 1064 C CA . GLY A 1 131 ? 14.327 -7.487 6.285 1.00 82.88 131 GLY A CA 1
ATOM 1065 C C . GLY A 1 131 ? 15.016 -6.151 5.999 1.00 82.88 131 GLY A C 1
ATOM 1066 O O . GLY A 1 131 ? 15.600 -5.542 6.905 1.00 82.88 131 GLY A O 1
ATOM 1067 N N . GLY A 1 132 ? 15.025 -5.746 4.727 1.00 73.38 132 GLY A N 1
ATOM 1068 C CA . GLY A 1 132 ? 15.827 -4.639 4.218 1.00 73.38 132 GLY A CA 1
ATOM 1069 C C . GLY A 1 132 ? 15.451 -3.281 4.825 1.00 73.38 132 GLY A C 1
ATOM 1070 O O . GLY A 1 132 ? 14.274 -3.040 5.119 1.00 73.38 132 GLY A O 1
ATOM 1071 N N . PRO A 1 133 ? 16.402 -2.343 5.027 1.00 67.62 133 PRO A N 1
ATOM 1072 C CA . PRO A 1 133 ? 16.053 -0.977 5.405 1.00 67.62 133 PRO A CA 1
ATOM 1073 C C . PRO A 1 133 ? 15.058 -0.403 4.397 1.00 67.62 133 PRO A C 1
ATOM 1075 O O . PRO A 1 133 ? 15.347 -0.323 3.218 1.00 67.62 133 PRO A O 1
ATOM 1078 N N . GLY A 1 134 ? 13.879 -0.001 4.869 1.00 70.44 134 GLY A N 1
ATOM 1079 C CA . GLY A 1 134 ? 12.844 0.620 4.047 1.00 70.44 134 GLY A CA 1
ATOM 1080 C C . GLY A 1 134 ? 11.931 -0.293 3.257 1.00 70.44 134 GLY A C 1
ATOM 1081 O O . GLY A 1 134 ? 11.127 0.203 2.468 1.00 70.44 134 GLY A O 1
ATOM 1082 N N . ALA A 1 135 ? 11.996 -1.591 3.521 1.00 79.12 135 ALA A N 1
ATOM 1083 C CA . ALA A 1 135 ? 10.899 -2.474 3.200 1.00 79.12 135 ALA A CA 1
ATOM 1084 C C . ALA A 1 135 ? 9.607 -2.041 3.916 1.00 79.12 135 ALA A C 1
ATOM 1086 O O . ALA A 1 135 ? 9.613 -1.517 5.037 1.00 79.12 135 ALA A O 1
ATOM 1087 N N . CYS A 1 136 ? 8.476 -2.277 3.256 1.00 84.38 136 CYS A N 1
ATOM 1088 C CA . CYS A 1 136 ? 7.163 -2.135 3.863 1.00 84.38 136 CYS A CA 1
ATOM 1089 C C . CYS A 1 136 ? 6.762 -3.487 4.458 1.00 84.38 136 CYS A C 1
ATOM 1091 O O . CYS A 1 136 ? 6.704 -4.481 3.743 1.00 84.38 136 CYS A O 1
ATOM 1093 N N . SER A 1 137 ? 6.451 -3.520 5.754 1.00 84.44 137 SER A N 1
ATOM 1094 C CA . SER A 1 137 ? 6.076 -4.752 6.462 1.00 84.44 137 SER A CA 1
ATOM 1095 C C . SER A 1 137 ? 4.662 -5.252 6.141 1.00 84.44 137 SER A C 1
ATOM 1097 O O . SER A 1 137 ? 4.183 -6.181 6.785 1.00 84.44 137 SER A O 1
ATOM 1099 N N . VAL A 1 138 ? 3.950 -4.589 5.227 1.00 88.19 138 VAL A N 1
ATOM 1100 C CA . VAL A 1 138 ? 2.605 -4.973 4.802 1.00 88.19 138 VAL A CA 1
ATOM 1101 C C . VAL A 1 138 ? 2.508 -4.908 3.286 1.00 88.19 138 VAL A C 1
ATOM 1103 O O . VAL A 1 138 ? 3.046 -4.001 2.647 1.00 88.19 138 VAL A O 1
ATOM 1106 N N . PHE A 1 139 ? 1.742 -5.827 2.712 1.00 87.94 139 PHE A N 1
ATOM 1107 C CA . PHE A 1 139 ? 1.314 -5.698 1.332 1.00 87.94 139 PHE A CA 1
ATOM 1108 C C . PHE A 1 139 ? 0.302 -4.547 1.205 1.00 87.94 139 PHE A C 1
ATOM 1110 O O . PHE A 1 139 ? -0.674 -4.465 1.953 1.00 87.94 139 PHE A O 1
ATOM 1117 N N . ARG A 1 140 ? 0.526 -3.653 0.236 1.00 92.44 140 ARG A N 1
ATOM 1118 C CA . ARG A 1 140 ? -0.395 -2.560 -0.113 1.00 92.44 140 ARG A CA 1
ATOM 1119 C C . ARG A 1 140 ? -0.795 -2.719 -1.568 1.00 92.44 140 ARG A C 1
ATOM 1121 O O . ARG A 1 140 ? 0.067 -2.631 -2.437 1.00 92.44 140 ARG A O 1
ATOM 1128 N N . SER A 1 141 ? -2.085 -2.899 -1.832 1.00 90.25 141 SER A N 1
ATOM 1129 C CA . SER A 1 141 ? -2.595 -3.008 -3.201 1.00 90.25 141 SER A CA 1
ATOM 1130 C C . SER A 1 141 ? -2.391 -1.705 -3.981 1.00 90.25 141 SER A C 1
ATOM 1132 O O . SER A 1 141 ? -1.852 -1.721 -5.083 1.00 90.25 141 SER A O 1
ATOM 1134 N N . ILE A 1 142 ? -2.727 -0.564 -3.370 1.00 92.81 142 ILE A N 1
ATOM 1135 C CA . ILE A 1 142 ? -2.510 0.779 -3.919 1.00 92.81 142 ILE A CA 1
ATOM 1136 C C . ILE A 1 142 ? -1.865 1.681 -2.862 1.00 92.81 142 ILE A C 1
ATOM 1138 O O . ILE A 1 142 ? -2.249 1.668 -1.692 1.00 92.81 142 ILE A O 1
ATOM 1142 N N . GLN A 1 143 ? -0.909 2.510 -3.285 1.00 94.75 143 GLN A N 1
ATOM 1143 C CA . GLN A 1 143 ? -0.411 3.628 -2.483 1.00 94.75 143 GLN A CA 1
ATOM 1144 C C . GLN A 1 143 ? -1.245 4.888 -2.716 1.00 94.75 143 GLN A C 1
ATOM 1146 O O . GLN A 1 143 ? -1.678 5.166 -3.833 1.00 94.75 143 GLN A O 1
ATOM 1151 N N . GLY A 1 144 ? -1.430 5.696 -1.674 1.00 95.31 144 GLY A N 1
ATOM 1152 C CA . GLY A 1 144 ? -2.160 6.951 -1.793 1.00 95.31 144 GLY A CA 1
ATOM 1153 C C . GLY A 1 144 ? -2.000 7.854 -0.579 1.00 95.31 144 GLY A C 1
ATOM 1154 O O . GLY A 1 144 ? -1.541 7.434 0.481 1.00 95.31 144 GLY A O 1
ATOM 1155 N N . TRP A 1 145 ? -2.399 9.112 -0.741 1.00 96.31 145 TRP A N 1
ATOM 1156 C CA . TRP A 1 145 ? -2.417 10.112 0.323 1.00 96.31 145 TRP A CA 1
ATOM 1157 C C . TRP A 1 145 ? -3.594 11.068 0.152 1.00 96.31 145 TRP A C 1
ATOM 1159 O O . TRP A 1 145 ? -4.060 11.331 -0.957 1.00 96.31 145 TRP A O 1
ATOM 1169 N N . LEU A 1 146 ? -4.035 11.644 1.268 1.00 96.31 146 LEU A N 1
ATOM 1170 C CA . LEU A 1 146 ? -4.992 12.742 1.267 1.00 96.31 146 LEU A CA 1
ATOM 1171 C C . LEU A 1 146 ? -4.252 14.064 1.039 1.00 96.31 146 LEU A C 1
ATOM 1173 O O . LEU A 1 146 ? -3.334 14.403 1.786 1.00 96.31 146 LEU A O 1
ATOM 1177 N N . SER A 1 147 ? -4.655 14.828 0.022 1.00 95.06 147 SER A N 1
ATOM 1178 C CA . SER A 1 147 ? -4.105 16.170 -0.173 1.00 95.06 147 SER A CA 1
ATOM 1179 C C . SER A 1 147 ? -4.609 17.118 0.915 1.00 95.06 147 SER A C 1
ATOM 1181 O O . SER A 1 147 ? -5.814 17.273 1.092 1.00 95.06 147 SER A O 1
ATOM 1183 N N . MET A 1 148 ? -3.685 17.782 1.609 1.00 94.25 148 MET A N 1
ATOM 1184 C CA . MET A 1 148 ? -3.986 18.801 2.627 1.00 94.25 148 MET A CA 1
ATOM 1185 C C . MET A 1 148 ? -3.760 20.234 2.118 1.00 94.25 148 MET A C 1
ATOM 1187 O O . MET A 1 148 ? -3.953 21.192 2.860 1.00 94.25 148 MET A O 1
ATOM 1191 N N . ALA A 1 149 ? -3.334 20.388 0.861 1.00 92.56 149 ALA A N 1
ATOM 1192 C CA . ALA A 1 149 ? -3.065 21.677 0.233 1.00 92.56 149 ALA A CA 1
ATOM 1193 C C . ALA A 1 149 ? -3.408 21.651 -1.264 1.00 92.56 149 ALA A C 1
ATOM 1195 O O . ALA A 1 149 ? -3.383 20.600 -1.911 1.00 92.56 149 ALA A O 1
ATOM 1196 N N . ASN A 1 150 ? -3.690 22.822 -1.833 1.00 94.00 150 ASN A N 1
ATOM 1197 C CA . ASN A 1 150 ? -3.913 22.972 -3.268 1.00 94.00 150 ASN A CA 1
ATOM 1198 C C . ASN A 1 150 ? -2.570 23.138 -3.985 1.00 94.00 150 ASN A C 1
ATOM 1200 O O . ASN A 1 150 ? -1.859 24.111 -3.748 1.00 94.00 150 ASN A O 1
ATOM 1204 N N . ASN A 1 151 ? -2.239 22.201 -4.874 1.00 92.44 151 ASN A N 1
ATOM 1205 C CA . ASN A 1 151 ? -0.984 22.201 -5.623 1.00 92.44 151 ASN A CA 1
ATOM 1206 C C . ASN A 1 151 ? -1.273 22.039 -7.117 1.00 92.44 151 ASN A C 1
ATOM 1208 O O . ASN A 1 151 ? -2.003 21.133 -7.516 1.00 92.44 151 ASN A O 1
ATOM 1212 N N . GLY A 1 152 ? -0.705 22.919 -7.943 1.00 91.00 152 GLY A N 1
ATOM 1213 C CA . GLY A 1 152 ? -0.805 22.813 -9.399 1.00 91.00 152 GLY A CA 1
ATOM 1214 C C . GLY A 1 152 ? 0.142 21.754 -9.987 1.00 91.00 152 GLY A C 1
ATOM 1215 O O . GLY A 1 152 ? 1.044 21.270 -9.295 1.00 91.00 152 GLY A O 1
ATOM 1216 N N . PRO A 1 153 ? -0.003 21.420 -11.281 1.00 90.06 153 PRO A N 1
ATOM 1217 C CA . PRO A 1 153 ? 0.948 20.564 -11.988 1.00 90.06 153 PRO A CA 1
ATOM 1218 C C . PRO A 1 153 ? 2.390 21.068 -11.844 1.00 90.06 153 PRO A C 1
ATOM 1220 O O . PRO A 1 153 ? 2.638 22.273 -11.896 1.00 90.06 153 PRO A O 1
ATOM 1223 N N . GLN A 1 154 ? 3.340 20.145 -11.658 1.00 86.31 154 GLN A N 1
ATOM 1224 C CA . GLN A 1 154 ? 4.773 20.438 -11.481 1.00 86.31 154 GLN A CA 1
ATOM 1225 C C . GLN A 1 154 ? 5.110 21.332 -10.267 1.00 86.31 154 GLN A C 1
ATOM 1227 O O . GLN A 1 154 ? 6.230 21.829 -10.147 1.00 86.31 154 GLN A O 1
ATOM 1232 N N . LYS A 1 155 ? 4.179 21.530 -9.324 1.00 89.50 155 LYS A N 1
ATOM 1233 C CA . LYS A 1 155 ? 4.415 22.275 -8.074 1.00 89.50 155 LYS A CA 1
ATOM 1234 C C . LYS A 1 155 ? 4.682 21.327 -6.907 1.00 89.50 155 LYS A C 1
ATOM 1236 O O . LYS A 1 155 ? 4.009 21.372 -5.888 1.00 89.50 155 LYS A O 1
ATOM 1241 N N . GLY A 1 156 ? 5.664 20.442 -7.085 1.00 86.25 156 GLY A N 1
ATOM 1242 C CA . GLY A 1 156 ? 6.064 19.476 -6.058 1.00 86.25 156 GLY A CA 1
ATOM 1243 C C . GLY A 1 156 ? 5.076 18.323 -5.844 1.00 86.25 156 GLY A C 1
ATOM 1244 O O . GLY A 1 156 ? 5.070 17.728 -4.767 1.00 86.25 156 GLY A O 1
ATOM 1245 N N . THR A 1 157 ? 4.252 18.023 -6.851 1.00 89.94 157 THR A N 1
ATOM 1246 C CA . THR A 1 157 ? 3.305 16.899 -6.882 1.00 89.94 157 THR A CA 1
ATOM 1247 C C . THR A 1 157 ? 3.950 15.610 -7.408 1.00 89.94 157 THR A C 1
ATOM 1249 O O . THR A 1 157 ? 5.110 15.606 -7.817 1.00 89.94 157 THR A O 1
ATOM 1252 N N . LEU A 1 158 ? 3.211 14.498 -7.351 1.00 91.88 158 LEU A N 1
ATOM 1253 C CA . LEU A 1 158 ? 3.650 13.190 -7.842 1.00 91.88 158 LEU A CA 1
ATOM 1254 C C . LEU A 1 158 ? 3.670 13.133 -9.373 1.00 91.88 158 LEU A C 1
ATOM 1256 O O . LEU A 1 158 ? 2.791 13.687 -10.034 1.00 91.88 158 LEU A O 1
ATOM 1260 N N . GLN A 1 159 ? 4.645 12.402 -9.903 1.00 91.38 159 GLN A N 1
ATOM 1261 C CA . GLN A 1 159 ? 4.710 11.976 -11.294 1.00 91.38 159 GLN A CA 1
ATOM 1262 C C . GLN A 1 159 ? 4.581 10.453 -11.347 1.00 91.38 159 GLN A C 1
ATOM 1264 O O . GLN A 1 159 ? 5.058 9.759 -10.453 1.00 91.38 159 GLN A O 1
ATOM 1269 N N . LEU A 1 160 ? 3.894 9.953 -12.370 1.00 93.12 160 LEU A N 1
ATOM 1270 C CA . LEU A 1 160 ? 3.625 8.533 -12.579 1.00 93.12 160 LEU A CA 1
ATOM 1271 C C . LEU A 1 160 ? 3.914 8.181 -14.037 1.00 93.12 160 LEU A C 1
ATOM 1273 O O . LEU A 1 160 ? 3.772 9.038 -14.911 1.00 93.12 160 LEU A O 1
ATOM 1277 N N . LEU A 1 161 ? 4.235 6.914 -14.288 1.00 95.00 161 LEU A N 1
ATOM 1278 C CA . LEU A 1 161 ? 4.191 6.303 -15.613 1.00 95.00 161 LEU A CA 1
ATOM 1279 C C . LEU A 1 161 ? 2.857 5.539 -15.736 1.00 95.00 161 LEU A C 1
ATOM 1281 O O . LEU A 1 161 ? 2.750 4.432 -15.210 1.00 95.00 161 LEU A O 1
ATOM 1285 N N . PRO A 1 162 ? 1.805 6.121 -16.347 1.00 94.75 162 PRO A N 1
ATOM 1286 C CA . PRO A 1 162 ? 0.434 5.622 -16.224 1.00 94.75 162 PRO A CA 1
ATOM 1287 C C . PRO A 1 162 ? 0.104 4.492 -17.218 1.00 94.75 162 PRO A C 1
ATOM 1289 O O . PRO A 1 162 ? -0.982 4.467 -17.788 1.00 94.75 162 PRO A O 1
ATOM 1292 N N . ASP A 1 163 ? 1.030 3.554 -17.416 1.00 95.25 163 ASP A N 1
ATOM 1293 C CA . ASP A 1 163 ? 0.797 2.303 -18.144 1.00 95.25 163 ASP A CA 1
ATOM 1294 C C . ASP A 1 163 ? 1.348 1.145 -17.314 1.00 95.25 163 ASP A C 1
ATOM 1296 O O . ASP A 1 163 ? 2.522 0.784 -17.406 1.00 95.25 163 ASP A O 1
ATOM 1300 N N . ILE A 1 164 ? 0.500 0.591 -16.448 1.00 94.56 164 ILE A N 1
ATOM 1301 C CA . ILE A 1 164 ? 0.909 -0.449 -15.502 1.00 94.56 164 ILE A CA 1
ATOM 1302 C C . ILE A 1 164 ? 1.311 -1.750 -16.203 1.00 94.56 164 ILE A C 1
ATOM 1304 O O . ILE A 1 164 ? 2.170 -2.464 -15.695 1.00 94.56 164 ILE A O 1
ATOM 1308 N N . LYS A 1 165 ? 0.734 -2.060 -17.370 1.00 96.19 165 LYS A N 1
ATOM 1309 C CA . LYS A 1 165 ? 0.989 -3.323 -18.069 1.00 96.19 165 LYS A CA 1
ATOM 1310 C C . LYS A 1 165 ? 2.329 -3.275 -18.793 1.00 96.19 165 LYS A C 1
ATOM 1312 O O . LYS A 1 165 ? 3.193 -4.106 -18.518 1.00 96.19 165 LYS A O 1
ATOM 1317 N N . LEU A 1 166 ? 2.518 -2.277 -19.659 1.00 96.62 166 LEU A N 1
ATOM 1318 C CA . LEU A 1 166 ? 3.738 -2.143 -20.452 1.00 96.62 166 LEU A CA 1
ATOM 1319 C C . LEU A 1 166 ? 4.952 -1.866 -19.563 1.00 96.62 166 LEU A C 1
ATOM 1321 O O . LEU A 1 166 ? 5.999 -2.479 -19.755 1.00 96.62 166 LEU A O 1
ATOM 1325 N N . SER A 1 167 ? 4.813 -0.978 -18.570 1.00 96.06 167 SE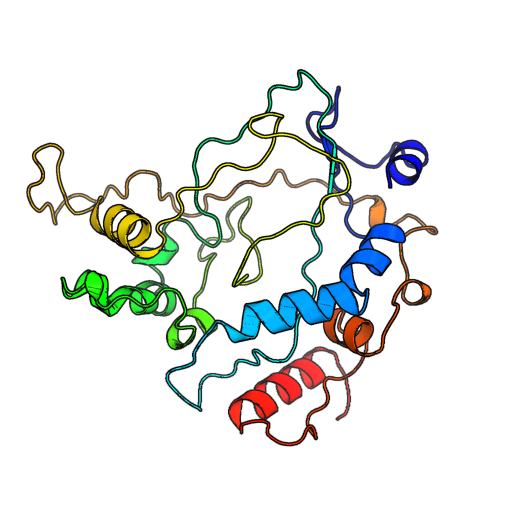R A N 1
ATOM 1326 C CA . SER A 1 167 ? 5.922 -0.682 -17.656 1.00 96.06 167 SER A CA 1
ATOM 1327 C C . SER A 1 167 ? 6.339 -1.915 -16.859 1.00 96.06 167 SER A C 1
ATOM 1329 O O . SER A 1 167 ? 7.529 -2.205 -16.787 1.00 96.06 167 SER A O 1
ATOM 1331 N N . THR A 1 168 ? 5.384 -2.678 -16.313 1.00 96.50 168 THR A N 1
ATOM 1332 C CA . THR A 1 168 ? 5.687 -3.899 -15.551 1.00 96.50 168 THR A CA 1
ATOM 1333 C C . THR A 1 168 ? 6.376 -4.939 -16.426 1.00 96.50 168 THR A C 1
ATOM 1335 O O . THR A 1 168 ? 7.426 -5.441 -16.037 1.00 96.50 168 THR A O 1
ATOM 1338 N N . ALA A 1 169 ? 5.841 -5.214 -17.621 1.00 97.56 169 ALA A N 1
ATOM 1339 C CA . ALA A 1 169 ? 6.447 -6.155 -18.560 1.00 97.56 169 ALA A CA 1
ATOM 1340 C C . ALA A 1 169 ? 7.881 -5.754 -18.928 1.00 97.56 169 ALA A C 1
ATOM 1342 O O . ALA A 1 169 ? 8.793 -6.572 -18.831 1.00 97.56 169 ALA A O 1
ATOM 1343 N N . TYR A 1 170 ? 8.098 -4.481 -19.272 1.00 95.94 170 TYR A N 1
ATOM 1344 C CA . TYR A 1 170 ? 9.428 -3.972 -19.601 1.00 95.94 170 TYR A CA 1
ATOM 1345 C C . TYR A 1 170 ? 10.409 -4.131 -18.435 1.00 95.94 170 TYR A C 1
ATOM 1347 O O . TYR A 1 170 ? 11.501 -4.659 -18.621 1.00 95.94 170 TYR A O 1
ATOM 1355 N N . MET A 1 171 ? 10.023 -3.701 -17.229 1.00 95.31 171 MET A N 1
ATOM 1356 C CA . MET A 1 171 ? 10.897 -3.760 -16.053 1.00 95.31 171 MET A CA 1
ATOM 1357 C C . MET A 1 171 ? 11.273 -5.197 -15.691 1.00 95.31 171 MET A C 1
ATOM 1359 O O . MET A 1 171 ? 12.435 -5.464 -15.406 1.00 95.31 171 MET A O 1
ATOM 1363 N N . LEU A 1 172 ? 10.308 -6.119 -15.735 1.00 96.19 172 LEU A N 1
ATOM 1364 C CA . LEU A 1 172 ? 10.518 -7.523 -15.385 1.00 96.19 172 LEU A CA 1
ATOM 1365 C C . LEU A 1 172 ? 11.378 -8.275 -16.396 1.00 96.19 172 LEU A C 1
ATOM 1367 O O . LEU A 1 172 ? 12.170 -9.132 -16.005 1.00 96.19 172 LEU A O 1
ATOM 1371 N N . LEU A 1 173 ? 11.229 -7.947 -17.680 1.00 96.31 173 LEU A N 1
ATOM 1372 C CA . LEU A 1 173 ? 11.989 -8.574 -18.753 1.00 96.31 173 LEU A CA 1
ATOM 1373 C C . LEU A 1 173 ? 13.376 -7.954 -18.934 1.00 96.31 173 LEU A C 1
ATOM 1375 O O . LEU A 1 173 ? 14.268 -8.646 -19.414 1.00 96.31 173 LEU A O 1
ATOM 1379 N N . ARG A 1 174 ? 13.597 -6.689 -18.542 1.00 94.94 174 ARG A N 1
ATOM 1380 C CA . ARG A 1 174 ? 14.862 -5.975 -18.798 1.00 94.94 174 ARG A CA 1
ATOM 1381 C C . ARG A 1 174 ? 16.133 -6.734 -18.376 1.00 94.94 174 ARG A C 1
ATOM 1383 O O . ARG A 1 174 ? 17.075 -6.681 -19.162 1.00 94.94 174 ARG A O 1
ATOM 1390 N N . PRO A 1 175 ? 16.191 -7.445 -17.230 1.00 95.00 175 PRO A N 1
ATOM 1391 C CA . PRO A 1 175 ? 17.361 -8.247 -16.855 1.00 95.00 175 PRO A CA 1
ATOM 1392 C C . PRO A 1 175 ? 17.787 -9.294 -17.888 1.00 95.00 175 PRO A C 1
ATOM 1394 O O . PRO A 1 175 ? 18.957 -9.651 -17.931 1.00 95.00 175 PRO A O 1
ATOM 1397 N N . PHE A 1 176 ? 16.862 -9.747 -18.738 1.00 95.12 176 PHE A N 1
ATOM 1398 C CA . PHE A 1 176 ? 17.097 -10.792 -19.732 1.00 95.12 176 PHE A CA 1
ATOM 1399 C C . PHE A 1 176 ? 17.432 -10.248 -21.124 1.00 95.12 176 PHE A C 1
ATOM 1401 O O . PHE A 1 176 ? 17.442 -11.010 -22.086 1.00 95.12 176 PHE A O 1
ATOM 1408 N N . PHE A 1 177 ? 17.661 -8.941 -21.278 1.00 94.00 177 PHE A N 1
ATOM 1409 C CA . PHE A 1 177 ? 18.022 -8.347 -22.563 1.00 94.00 177 PHE A CA 1
ATOM 1410 C C . PHE A 1 177 ? 19.258 -7.466 -22.428 1.00 94.00 177 PHE A C 1
ATOM 1412 O O . PHE A 1 177 ? 19.260 -6.522 -21.635 1.00 94.00 177 PHE A O 1
ATOM 1419 N N . ASP A 1 178 ? 20.271 -7.725 -23.255 1.00 92.00 178 ASP A N 1
ATOM 1420 C CA . ASP A 1 178 ? 21.473 -6.893 -23.330 1.00 92.00 178 ASP A CA 1
ATOM 1421 C C . ASP A 1 178 ? 21.177 -5.494 -23.921 1.00 92.00 178 ASP A C 1
ATOM 1423 O O . ASP A 1 178 ? 20.030 -5.113 -24.200 1.00 92.00 178 ASP A O 1
ATOM 1427 N N . ASP A 1 179 ? 22.215 -4.673 -24.078 1.00 88.69 179 ASP A N 1
ATOM 1428 C CA . ASP A 1 179 ? 22.086 -3.322 -24.641 1.00 88.69 179 ASP A CA 1
ATOM 1429 C C . ASP A 1 179 ? 21.748 -3.319 -26.145 1.00 88.69 179 ASP A C 1
ATOM 1431 O O . ASP A 1 179 ? 21.216 -2.327 -26.646 1.00 88.69 179 ASP A O 1
ATOM 1435 N N . ASP A 1 180 ? 21.982 -4.434 -26.848 1.00 92.00 180 ASP A N 1
ATOM 1436 C CA . ASP A 1 180 ? 21.568 -4.648 -28.241 1.00 92.00 180 ASP A CA 1
ATOM 1437 C C . ASP A 1 180 ? 20.133 -5.212 -28.345 1.00 92.00 180 ASP A C 1
ATOM 1439 O O . ASP A 1 180 ? 19.621 -5.406 -29.453 1.00 92.00 180 ASP A O 1
ATOM 1443 N N . GLY A 1 181 ? 19.479 -5.505 -27.214 1.00 89.38 181 GLY A N 1
ATOM 1444 C CA . GLY A 1 181 ? 18.153 -6.120 -27.165 1.00 89.38 181 GLY A CA 1
ATOM 1445 C C . GLY A 1 181 ? 18.146 -7.619 -27.482 1.00 89.38 181 GLY A C 1
ATOM 1446 O O . GLY A 1 181 ? 17.119 -8.143 -27.920 1.00 89.38 181 GLY A O 1
ATOM 1447 N N . LYS A 1 182 ? 19.266 -8.322 -27.294 1.00 94.19 182 LYS A N 1
ATOM 1448 C CA . LYS A 1 182 ? 19.349 -9.785 -27.424 1.00 94.19 182 LYS A CA 1
ATOM 1449 C C . LYS A 1 182 ? 19.119 -10.452 -26.077 1.00 94.19 182 LYS A C 1
ATOM 1451 O O . LYS A 1 182 ? 19.507 -9.918 -25.045 1.00 94.19 182 LYS A O 1
ATOM 1456 N N . LEU A 1 183 ? 18.514 -11.638 -26.119 1.00 94.31 183 LEU A N 1
ATOM 1457 C CA . LEU A 1 183 ? 18.263 -12.449 -24.933 1.00 94.31 183 LEU A CA 1
ATOM 1458 C C . LEU A 1 183 ? 19.586 -12.819 -24.242 1.00 94.31 183 LEU A C 1
ATOM 1460 O O . LEU A 1 183 ? 20.453 -13.434 -24.866 1.00 94.31 183 LEU A O 1
ATOM 1464 N N . ASP A 1 184 ? 19.690 -12.489 -22.961 1.00 93.50 184 ASP A N 1
ATOM 1465 C CA . ASP A 1 184 ? 20.788 -12.842 -22.065 1.00 93.50 184 ASP A CA 1
ATOM 1466 C C . ASP A 1 184 ? 20.226 -13.634 -20.879 1.00 93.50 184 ASP A C 1
ATOM 1468 O O . ASP A 1 184 ? 19.425 -13.127 -20.098 1.00 93.50 184 ASP A O 1
ATOM 1472 N N . MET A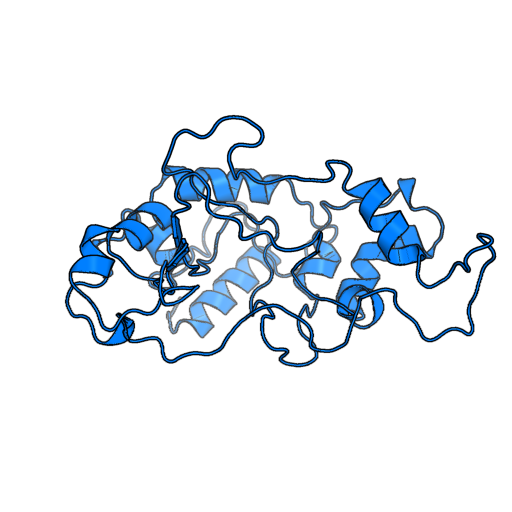 1 185 ? 20.627 -14.899 -20.771 1.00 92.69 185 MET A N 1
ATOM 1473 C CA . MET A 1 185 ? 20.208 -15.803 -19.693 1.00 92.69 185 MET A CA 1
ATOM 1474 C C . MET A 1 185 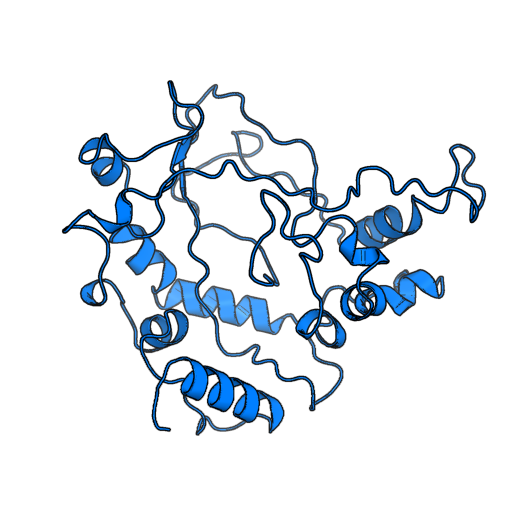? 21.339 -16.100 -18.701 1.00 92.69 185 MET A C 1
ATOM 1476 O O . MET A 1 185 ? 21.131 -16.854 -17.754 1.00 92.69 185 MET A O 1
ATOM 1480 N N . GLU A 1 186 ? 22.534 -15.549 -18.930 1.00 91.44 186 GLU A N 1
ATOM 1481 C CA . GLU A 1 186 ? 23.737 -15.849 -18.144 1.00 91.44 186 GLU A CA 1
ATOM 1482 C C . GLU A 1 186 ? 24.063 -14.725 -17.155 1.00 91.44 186 GLU A C 1
ATOM 1484 O O . GLU A 1 186 ? 24.679 -14.962 -16.112 1.00 91.44 186 GLU A O 1
ATOM 1489 N N . SER A 1 187 ? 23.657 -13.490 -17.464 1.00 89.50 187 SER A N 1
ATOM 1490 C CA . SER A 1 187 ? 23.829 -12.357 -16.561 1.00 89.50 187 SER A CA 1
ATOM 1491 C C . SER A 1 187 ? 23.052 -12.539 -15.258 1.00 89.50 187 SER A C 1
ATOM 1493 O O . SER A 1 187 ? 21.885 -12.921 -15.228 1.00 89.50 187 SER A O 1
ATOM 1495 N N . THR A 1 188 ? 23.701 -12.186 -14.151 1.00 85.00 188 THR A N 1
ATOM 1496 C CA . THR A 1 188 ? 23.089 -12.138 -12.817 1.00 85.00 188 THR A CA 1
ATOM 1497 C C . THR A 1 188 ? 22.712 -10.709 -12.415 1.00 85.00 188 THR A C 1
ATOM 1499 O O . THR A 1 188 ? 22.604 -10.414 -11.224 1.00 85.00 188 THR A O 1
ATOM 1502 N N . TYR A 1 189 ? 22.597 -9.785 -13.377 1.00 86.31 189 TYR A N 1
ATOM 1503 C CA . TYR A 1 189 ? 22.358 -8.365 -13.117 1.00 86.31 189 TYR A CA 1
ATOM 1504 C C . TYR A 1 189 ? 20.888 -7.975 -13.316 1.00 86.31 189 TYR A C 1
ATOM 1506 O O . TYR A 1 189 ? 20.380 -7.948 -14.433 1.00 86.31 189 TYR A O 1
ATOM 1514 N N . PHE A 1 190 ? 20.222 -7.583 -12.228 1.00 85.88 190 PHE A N 1
ATOM 1515 C CA . PHE A 1 190 ? 18.796 -7.238 -12.210 1.00 85.88 190 PHE A CA 1
ATOM 1516 C C . PHE A 1 190 ? 18.537 -5.719 -12.160 1.00 85.88 190 PHE A C 1
ATOM 1518 O O . PHE A 1 190 ? 17.657 -5.262 -11.443 1.00 85.88 190 PHE A O 1
ATOM 1525 N N . TYR A 1 191 ? 19.319 -4.923 -12.904 1.00 81.88 191 TYR A N 1
ATOM 1526 C CA . TYR A 1 191 ? 19.083 -3.493 -13.207 1.00 81.88 191 TYR A CA 1
ATOM 1527 C C . TYR A 1 191 ? 18.394 -2.663 -12.098 1.00 81.88 191 TYR A C 1
ATOM 1529 O O . TYR A 1 191 ? 17.292 -2.149 -12.279 1.00 81.88 191 TYR A O 1
ATOM 1537 N N . GLY A 1 192 ? 19.065 -2.499 -10.953 1.00 76.25 192 GLY A N 1
ATOM 1538 C CA . GLY A 1 192 ? 18.580 -1.686 -9.827 1.00 76.25 192 GLY A CA 1
ATOM 1539 C C . GLY A 1 192 ? 17.701 -2.431 -8.816 1.00 76.25 192 GLY A C 1
ATOM 1540 O O . GLY A 1 192 ? 17.393 -1.869 -7.766 1.00 76.25 192 GLY A O 1
ATOM 1541 N N . ALA A 1 193 ? 17.344 -3.689 -9.086 1.00 77.62 193 ALA A N 1
ATOM 1542 C CA . ALA A 1 193 ? 16.795 -4.592 -8.085 1.00 77.62 193 ALA A CA 1
ATOM 1543 C C . ALA A 1 193 ? 17.940 -5.203 -7.266 1.00 77.62 193 ALA A C 1
ATOM 1545 O O . ALA A 1 193 ? 18.674 -6.083 -7.714 1.00 77.62 193 ALA A O 1
ATOM 1546 N N . GLU A 1 194 ? 18.102 -4.696 -6.053 1.00 77.81 194 GLU A N 1
ATOM 1547 C CA . GLU A 1 194 ? 19.112 -5.132 -5.096 1.00 77.81 194 GLU A CA 1
ATOM 1548 C C . GLU A 1 194 ? 18.441 -5.818 -3.888 1.00 77.81 194 GLU A C 1
ATOM 1550 O O . GLU A 1 194 ? 17.454 -5.281 -3.362 1.00 77.81 194 GLU A O 1
ATOM 1555 N N . PRO A 1 195 ? 18.940 -6.985 -3.429 1.00 80.62 195 PRO A N 1
ATOM 1556 C CA . PRO A 1 195 ? 18.453 -7.644 -2.219 1.00 80.62 195 PRO A CA 1
ATOM 1557 C C . PRO A 1 195 ? 18.497 -6.734 -0.988 1.00 80.62 195 PRO A C 1
ATOM 1559 O O . PRO A 1 195 ? 19.517 -6.110 -0.694 1.00 80.62 195 PRO A O 1
ATOM 1562 N N . GLY A 1 196 ? 17.386 -6.670 -0.251 1.00 74.12 196 GLY A N 1
ATOM 1563 C CA . GLY A 1 196 ? 17.283 -5.875 0.975 1.00 74.12 196 GLY A CA 1
ATOM 1564 C C . GLY A 1 196 ? 17.260 -4.357 0.768 1.00 74.12 196 GLY A C 1
ATOM 1565 O O . GLY A 1 196 ? 17.341 -3.620 1.749 1.00 74.12 196 GLY A O 1
ATOM 1566 N N . MET A 1 197 ? 17.133 -3.862 -0.464 1.00 65.06 197 MET A N 1
ATOM 1567 C CA . MET A 1 197 ? 16.994 -2.427 -0.708 1.00 65.06 197 MET A CA 1
ATOM 1568 C C . MET A 1 197 ? 15.529 -1.979 -0.634 1.00 65.06 197 MET A C 1
ATOM 1570 O O . MET A 1 197 ? 14.708 -2.315 -1.483 1.00 65.06 197 MET A O 1
ATOM 1574 N N . GLY A 1 198 ? 15.230 -1.155 0.368 1.00 59.31 198 GLY A N 1
ATOM 1575 C CA . GLY A 1 198 ? 14.114 -0.208 0.408 1.00 59.31 198 GLY A CA 1
ATOM 1576 C C . GLY A 1 198 ? 14.617 1.161 0.900 1.00 59.31 198 GLY A C 1
ATOM 1577 O O . GLY A 1 198 ? 15.823 1.365 1.063 1.00 59.31 198 GLY A O 1
ATOM 1578 N N . GLN A 1 199 ? 13.738 2.142 1.145 1.00 45.03 199 GLN A N 1
ATOM 1579 C CA . GLN A 1 199 ? 14.156 3.456 1.678 1.00 45.03 199 GLN A CA 1
ATOM 1580 C C . GLN A 1 199 ? 13.558 3.796 3.050 1.00 45.03 199 GLN A C 1
ATOM 1582 O O . GLN A 1 199 ? 12.499 4.413 3.132 1.00 45.03 199 GLN A O 1
ATOM 1587 N N . VAL A 1 200 ? 14.265 3.503 4.152 1.00 50.47 200 VAL A N 1
ATOM 1588 C CA . VAL A 1 200 ? 13.971 4.104 5.471 1.00 50.47 200 VAL A CA 1
ATOM 1589 C C . VAL A 1 200 ? 15.239 4.277 6.311 1.00 50.47 200 VAL A C 1
ATOM 1591 O O . VAL A 1 200 ? 16.046 3.366 6.470 1.00 50.47 200 VAL A O 1
ATOM 1594 N N . LEU A 1 201 ? 15.335 5.456 6.929 1.00 40.16 201 LEU A N 1
ATOM 1595 C CA . LEU A 1 201 ? 16.185 5.761 8.078 1.00 40.16 201 LEU A CA 1
ATOM 1596 C C . LEU A 1 201 ? 15.465 5.306 9.361 1.00 40.16 201 LEU A C 1
ATOM 1598 O O . LEU A 1 201 ? 14.426 5.883 9.705 1.00 40.16 201 LEU A O 1
ATOM 1602 N N . LYS A 1 202 ? 15.984 4.285 10.054 1.00 42.41 202 LYS A N 1
ATOM 1603 C CA . LYS A 1 202 ? 15.503 3.901 11.394 1.00 42.41 202 LYS A CA 1
ATOM 1604 C C . LYS A 1 202 ? 15.866 5.004 12.392 1.00 42.41 202 LYS A C 1
ATOM 1606 O O . LYS A 1 202 ? 17.036 5.331 12.493 1.00 42.41 202 LYS A O 1
ATOM 1611 N N . ASP A 1 203 ? 14.875 5.517 13.118 1.00 53.44 203 ASP A N 1
ATOM 1612 C CA . ASP A 1 203 ? 15.058 6.302 14.348 1.00 53.44 203 ASP A CA 1
ATOM 1613 C C . ASP A 1 203 ? 13.923 5.995 15.329 1.00 53.44 203 ASP A C 1
ATOM 1615 O O . ASP A 1 203 ? 12.808 5.657 14.915 1.00 53.44 203 ASP A O 1
ATOM 1619 N N . ASP A 1 204 ? 14.215 6.148 16.620 1.00 57.53 204 ASP A N 1
ATOM 1620 C CA . ASP A 1 204 ? 13.288 5.958 17.735 1.00 57.53 204 ASP A CA 1
ATOM 1621 C C . ASP A 1 204 ? 12.037 6.845 17.596 1.00 57.53 204 ASP A C 1
ATOM 1623 O O . ASP A 1 204 ? 12.112 8.075 17.562 1.00 57.53 204 ASP A O 1
ATOM 1627 N N . CYS A 1 205 ? 10.855 6.225 17.543 1.00 64.25 205 CYS A N 1
ATOM 1628 C CA . CYS A 1 205 ? 9.577 6.936 17.482 1.00 64.25 205 CYS A CA 1
ATOM 1629 C C . CYS A 1 205 ? 9.199 7.488 18.870 1.00 64.25 205 CYS A C 1
ATOM 1631 O O . CYS A 1 205 ? 8.569 6.789 19.662 1.00 64.25 205 CYS A O 1
ATOM 1633 N N . LYS A 1 206 ? 9.557 8.747 19.155 1.00 81.19 206 LYS A N 1
ATOM 1634 C CA . LYS A 1 206 ? 9.239 9.439 20.425 1.00 81.19 206 LYS A CA 1
ATOM 1635 C C . LYS A 1 206 ? 7.752 9.722 20.639 1.00 81.19 206 LYS A C 1
ATOM 1637 O O . LYS A 1 206 ? 7.291 9.801 21.770 1.00 81.19 206 LYS A O 1
ATOM 1642 N N . GLN A 1 207 ? 6.970 9.738 19.558 1.00 85.31 207 GLN A N 1
ATOM 1643 C CA . GLN A 1 207 ? 5.533 10.003 19.629 1.00 85.31 207 GLN A CA 1
ATOM 1644 C C . GLN A 1 207 ? 4.776 9.065 20.583 1.00 85.31 207 GLN A C 1
ATOM 1646 O O . GLN A 1 207 ? 3.741 9.452 21.120 1.00 85.31 207 GLN A O 1
ATOM 1651 N N . ALA A 1 208 ? 5.238 7.826 20.774 1.00 83.56 208 ALA A N 1
ATOM 1652 C CA . ALA A 1 208 ? 4.569 6.878 21.663 1.00 83.56 208 ALA A CA 1
ATOM 1653 C C . ALA A 1 208 ? 4.435 7.396 23.111 1.00 83.56 208 ALA A C 1
ATOM 1655 O O . ALA A 1 208 ? 3.472 7.022 23.785 1.00 83.56 208 ALA A O 1
ATOM 1656 N N . ASP A 1 209 ? 5.346 8.281 23.531 1.00 87.31 209 ASP A N 1
ATOM 1657 C CA . ASP A 1 209 ? 5.429 8.845 24.880 1.00 87.31 209 ASP A CA 1
ATOM 1658 C C . ASP A 1 209 ? 4.536 10.087 25.076 1.00 87.31 209 ASP A C 1
ATOM 1660 O O . ASP A 1 209 ? 4.376 10.564 26.198 1.00 87.31 209 ASP A O 1
ATOM 1664 N N . HIS A 1 210 ? 3.933 10.624 24.009 1.00 91.88 210 HIS A N 1
ATOM 1665 C CA . HIS A 1 210 ? 3.105 11.827 24.094 1.00 91.88 210 HIS A CA 1
ATOM 1666 C C . HIS A 1 210 ? 1.695 11.488 24.588 1.00 91.88 210 HIS A C 1
ATOM 1668 O O . HIS A 1 210 ? 0.998 10.670 23.979 1.00 91.88 210 HIS A O 1
ATOM 1674 N N . GLU A 1 211 ? 1.233 12.155 25.646 1.00 92.69 211 GLU A N 1
ATOM 1675 C CA . GLU A 1 211 ? -0.113 11.942 26.201 1.00 92.69 211 GLU A CA 1
ATOM 1676 C C . GLU A 1 211 ? -1.233 12.427 25.266 1.00 92.69 211 GLU A C 1
ATOM 1678 O O . GLU A 1 211 ? -2.313 11.841 25.244 1.00 92.69 211 GLU A O 1
ATOM 1683 N N . ASP A 1 212 ? -0.979 13.462 24.461 1.00 94.56 212 ASP A N 1
ATOM 1684 C CA . ASP A 1 212 ? -1.957 14.083 23.557 1.00 94.56 212 ASP A CA 1
ATOM 1685 C C . ASP A 1 212 ? -1.973 13.465 22.143 1.00 94.56 212 ASP A C 1
ATOM 1687 O O . ASP A 1 212 ? -2.608 13.988 21.216 1.00 94.56 212 ASP A O 1
ATOM 1691 N N . ARG A 1 213 ? -1.262 12.345 21.943 1.00 93.56 213 ARG A N 1
ATOM 1692 C CA . ARG A 1 213 ? -1.348 11.579 20.696 1.00 93.56 213 ARG A CA 1
ATOM 1693 C C . ARG A 1 213 ? -2.768 11.049 20.495 1.00 93.56 213 ARG A C 1
ATOM 1695 O O . ARG A 1 213 ? -3.536 10.848 21.430 1.00 93.56 213 ARG A O 1
ATOM 1702 N N . GLY A 1 214 ? -3.104 10.784 19.241 1.00 93.50 214 GLY A N 1
ATOM 1703 C CA . GLY A 1 214 ? -4.385 10.223 18.847 1.00 93.50 214 GLY A CA 1
ATOM 1704 C C . GLY A 1 214 ? -4.686 8.926 19.594 1.00 93.50 214 GLY A C 1
ATOM 1705 O O . GLY A 1 214 ? -3.830 8.045 19.718 1.00 93.50 214 GLY A O 1
ATOM 1706 N N . SER A 1 215 ? -5.920 8.822 20.073 1.00 93.75 215 SER A N 1
ATOM 1707 C CA . SER A 1 215 ? -6.411 7.725 20.900 1.00 93.75 215 SER A CA 1
ATOM 1708 C C . SER A 1 215 ? -7.616 7.037 20.248 1.00 93.75 215 SER A C 1
ATOM 1710 O O . SER A 1 215 ? -8.059 7.398 19.154 1.00 93.75 215 SER A O 1
ATOM 1712 N N . ALA A 1 216 ? -8.184 6.039 20.930 1.00 94.06 216 ALA A N 1
ATOM 1713 C CA . ALA A 1 216 ? -9.407 5.377 20.481 1.00 94.06 216 ALA A CA 1
ATOM 1714 C C . ALA A 1 216 ? -10.622 6.326 20.394 1.00 94.06 216 ALA A C 1
ATOM 1716 O O . ALA A 1 216 ? -11.586 6.023 19.687 1.00 94.06 216 ALA A O 1
ATOM 1717 N N . GLU A 1 217 ? -10.577 7.469 21.085 1.00 95.44 217 GLU A N 1
ATOM 1718 C CA . GLU A 1 217 ? -11.618 8.503 21.043 1.00 95.44 217 GLU A CA 1
ATOM 1719 C C . GLU A 1 217 ? -11.637 9.251 19.705 1.00 95.44 217 GLU A C 1
ATOM 1721 O O . GLU A 1 217 ? -12.688 9.708 19.266 1.00 95.44 217 GLU A O 1
ATOM 1726 N N . ASN A 1 218 ? -10.497 9.303 19.009 1.00 97.19 218 ASN A N 1
ATOM 1727 C CA . ASN A 1 218 ? -10.371 9.918 17.686 1.00 97.19 218 ASN A CA 1
ATOM 1728 C C . ASN A 1 218 ? -10.871 9.010 16.547 1.00 97.19 218 ASN A C 1
ATOM 1730 O O . ASN A 1 218 ? -10.813 9.385 15.376 1.00 97.19 218 ASN A O 1
ATOM 1734 N N . ILE A 1 219 ? -11.336 7.795 16.856 1.00 96.81 219 ILE A N 1
ATOM 1735 C CA . ILE A 1 219 ? -11.804 6.839 15.851 1.00 96.81 219 ILE A CA 1
ATOM 1736 C C . ILE A 1 219 ? -13.290 7.057 15.589 1.00 96.81 219 ILE A C 1
ATOM 1738 O O . ILE A 1 219 ? -14.141 6.796 16.438 1.00 96.81 219 ILE A O 1
ATOM 1742 N N . LEU A 1 220 ? -13.605 7.480 14.367 1.00 93.19 220 LEU A N 1
ATOM 1743 C CA . LEU A 1 220 ? -14.921 8.029 14.027 1.00 93.19 220 LEU A CA 1
ATOM 1744 C C . LEU A 1 220 ? -15.983 6.978 13.660 1.00 93.19 220 LEU A C 1
ATOM 1746 O O . LEU A 1 220 ? -17.130 7.329 13.387 1.00 93.19 220 LEU A O 1
ATOM 1750 N N . SER A 1 221 ? -15.621 5.694 13.581 1.00 95.44 221 SER A N 1
ATOM 1751 C CA . SER A 1 221 ? -16.543 4.633 13.163 1.00 95.44 221 SER A CA 1
ATOM 1752 C C . SER A 1 221 ? -16.141 3.247 13.669 1.00 95.44 221 SER A C 1
ATOM 1754 O O . SER A 1 221 ? -14.968 2.986 13.935 1.00 95.44 221 SER A O 1
ATOM 1756 N N . THR A 1 222 ? -17.110 2.329 13.746 1.00 95.94 222 THR A N 1
ATOM 1757 C CA . THR A 1 222 ? -16.861 0.908 14.046 1.00 95.94 222 THR A CA 1
ATOM 1758 C C . THR A 1 222 ? -15.920 0.273 13.025 1.00 95.94 222 THR A C 1
ATOM 1760 O O . THR A 1 222 ? -15.011 -0.452 13.412 1.00 95.94 222 THR A O 1
ATOM 1763 N N . GLU A 1 223 ? -16.073 0.591 11.736 1.00 96.06 223 GLU A N 1
ATOM 1764 C CA . GLU A 1 223 ? -15.149 0.083 10.713 1.00 96.06 223 GLU A CA 1
ATOM 1765 C C . GLU A 1 223 ? -13.740 0.644 10.889 1.00 96.06 223 GLU A C 1
ATOM 1767 O O . GLU A 1 223 ? -12.768 -0.089 10.737 1.00 96.06 223 GLU A O 1
ATOM 1772 N N . GLY A 1 224 ? -13.614 1.903 11.315 1.00 96.88 224 GLY A N 1
ATOM 1773 C CA . GLY A 1 224 ? -12.334 2.473 11.723 1.00 96.88 224 GLY A CA 1
ATOM 1774 C C . GLY A 1 224 ? -11.695 1.702 12.880 1.00 96.88 224 GLY A C 1
ATOM 1775 O O . GLY A 1 224 ? -10.496 1.438 12.840 1.00 96.88 224 GLY A O 1
ATOM 1776 N N . ARG A 1 225 ? -12.488 1.282 13.879 1.00 97.19 225 ARG A N 1
ATOM 1777 C CA . ARG A 1 225 ? -11.995 0.461 15.000 1.00 97.19 225 ARG A CA 1
ATOM 1778 C C . ARG A 1 225 ? -11.532 -0.918 14.538 1.00 97.19 225 ARG A C 1
ATOM 1780 O O . ARG A 1 225 ? -10.451 -1.333 14.941 1.00 97.19 225 ARG A O 1
ATOM 1787 N N . ARG A 1 226 ? -12.285 -1.587 13.657 1.00 96.75 226 ARG A N 1
ATOM 1788 C CA . ARG A 1 226 ? -11.889 -2.883 13.068 1.00 96.75 226 ARG A CA 1
ATOM 1789 C C . ARG A 1 226 ? -10.607 -2.771 12.253 1.00 96.75 226 ARG A C 1
ATOM 1791 O O . ARG A 1 226 ? -9.685 -3.551 12.452 1.00 96.75 226 ARG A O 1
ATOM 1798 N N . MET A 1 227 ? -10.515 -1.748 11.404 1.00 95.12 227 MET A N 1
ATOM 1799 C CA . MET A 1 227 ? -9.334 -1.463 10.584 1.00 95.12 227 MET A CA 1
ATOM 1800 C C . MET A 1 227 ? -8.073 -1.229 11.437 1.00 95.12 227 MET A C 1
ATOM 1802 O O . MET A 1 227 ? -6.969 -1.571 11.020 1.00 95.12 227 MET A O 1
ATOM 1806 N N . LEU A 1 228 ? -8.239 -0.660 12.634 1.00 95.00 228 LEU A N 1
ATOM 1807 C CA . LEU A 1 228 ? -7.183 -0.435 13.627 1.00 95.00 228 LEU A CA 1
ATOM 1808 C C . LEU A 1 228 ? -6.938 -1.635 14.562 1.00 95.00 228 LEU A C 1
ATOM 1810 O O . LEU A 1 228 ? -6.097 -1.537 15.451 1.00 95.00 228 LEU A O 1
ATOM 1814 N N . GLY A 1 229 ? -7.662 -2.745 14.391 1.00 95.38 229 GLY A N 1
ATOM 1815 C CA . GLY A 1 229 ? -7.542 -3.939 15.233 1.00 95.38 229 GLY A CA 1
ATOM 1816 C C . GLY A 1 229 ? -8.121 -3.791 16.645 1.00 95.38 229 GLY A C 1
ATOM 1817 O O . GLY A 1 229 ? -7.784 -4.570 17.529 1.00 95.38 229 GLY A O 1
ATOM 1818 N N . LEU A 1 230 ? -8.981 -2.795 16.876 1.00 96.12 230 LEU A N 1
ATOM 1819 C CA . LEU A 1 230 ? -9.596 -2.491 18.178 1.00 96.12 230 LEU A CA 1
ATOM 1820 C C . LEU A 1 230 ? -11.035 -3.010 18.311 1.00 96.12 230 LEU A C 1
ATOM 1822 O O . LEU A 1 230 ? -11.680 -2.794 19.333 1.00 96.12 230 LEU A O 1
ATOM 1826 N N . GLU A 1 231 ? -11.551 -3.665 17.276 1.00 96.81 231 GLU A N 1
ATOM 1827 C CA . GLU A 1 231 ? -12.873 -4.288 17.240 1.00 96.81 231 GLU A CA 1
ATOM 1828 C C . GLU A 1 231 ? -12.807 -5.527 16.342 1.00 96.81 231 GLU A C 1
ATOM 1830 O O . GLU A 1 231 ? -12.073 -5.534 15.351 1.00 96.81 231 GLU A O 1
ATOM 1835 N N . ALA A 1 232 ? -13.589 -6.560 16.656 1.00 97.44 232 ALA A N 1
ATOM 1836 C CA . ALA A 1 232 ? -13.614 -7.780 15.860 1.00 97.44 232 ALA A CA 1
ATOM 1837 C C . ALA A 1 232 ? -14.235 -7.549 14.469 1.00 97.44 232 ALA A C 1
ATOM 1839 O O . ALA A 1 232 ? -15.272 -6.887 14.315 1.00 97.44 232 ALA A O 1
ATOM 1840 N N . PHE A 1 233 ? -13.643 -8.159 13.442 1.00 96.88 233 PHE A N 1
ATOM 1841 C CA . PHE A 1 233 ? -14.229 -8.266 12.110 1.00 96.88 233 PHE A CA 1
ATOM 1842 C C . PHE A 1 233 ? -15.527 -9.075 12.155 1.00 96.88 233 PHE A C 1
ATOM 1844 O O . PHE A 1 233 ? -15.613 -10.121 12.804 1.00 96.88 233 PHE A O 1
ATOM 1851 N N . ASN A 1 234 ? -16.547 -8.613 11.427 1.00 95.69 234 ASN A N 1
ATOM 1852 C CA . ASN A 1 234 ? -17.838 -9.290 11.375 1.00 95.69 234 ASN A CA 1
ATOM 1853 C C . ASN A 1 234 ? -17.761 -10.556 10.509 1.00 95.69 234 ASN A C 1
ATOM 1855 O O . ASN A 1 234 ? -17.874 -10.492 9.285 1.00 95.69 234 ASN A O 1
ATOM 1859 N N . VAL A 1 235 ? -17.620 -11.718 11.140 1.00 96.25 235 VAL A N 1
ATOM 1860 C CA . VAL A 1 235 ? -17.609 -13.013 10.439 1.00 96.25 235 VAL A CA 1
ATOM 1861 C C . VAL A 1 235 ? -18.999 -13.427 9.945 1.00 96.25 235 VAL A C 1
ATOM 1863 O O . VAL A 1 235 ? -19.105 -14.254 9.050 1.00 96.25 235 VAL A O 1
ATOM 1866 N N . GLN A 1 236 ? -20.077 -12.834 10.472 1.00 95.44 236 GLN A N 1
ATOM 1867 C CA . GLN A 1 236 ? -21.465 -13.155 10.111 1.00 95.44 236 GLN A CA 1
ATOM 1868 C C . GLN A 1 236 ? -22.042 -12.254 9.011 1.00 95.44 236 GLN A C 1
ATOM 1870 O O . GLN A 1 236 ? -23.242 -12.300 8.737 1.00 95.44 236 GLN A O 1
ATOM 1875 N N . GLU A 1 237 ? -21.212 -11.438 8.357 1.00 94.88 237 GLU A N 1
ATOM 1876 C CA . GLU A 1 237 ? -21.653 -10.634 7.219 1.00 94.88 237 GLU A CA 1
ATOM 1877 C C . GLU A 1 237 ? -22.213 -11.534 6.102 1.00 94.88 237 GLU A C 1
ATOM 1879 O O . GLU A 1 237 ? -21.655 -12.577 5.744 1.00 94.88 237 GLU A O 1
ATOM 1884 N N . LYS A 1 238 ? -23.365 -11.143 5.550 1.00 95.25 238 LYS A N 1
ATOM 1885 C CA . LYS A 1 238 ? -24.018 -11.896 4.480 1.00 95.25 238 LYS A CA 1
ATOM 1886 C C . LYS A 1 238 ? -23.207 -11.775 3.188 1.00 95.25 238 LYS A C 1
ATOM 1888 O O . LYS A 1 238 ? -22.884 -10.676 2.756 1.00 95.25 238 LYS A O 1
ATOM 1893 N N . GLY A 1 239 ? -22.967 -12.904 2.522 1.00 92.38 239 GLY A N 1
ATOM 1894 C CA . GLY A 1 239 ? -22.274 -12.931 1.230 1.00 92.38 239 GLY A CA 1
ATOM 1895 C C . GLY A 1 239 ? -20.747 -12.942 1.329 1.00 92.38 239 GLY A C 1
ATOM 1896 O O . GLY A 1 239 ? -20.083 -12.587 0.356 1.00 92.38 239 GLY A O 1
ATOM 1897 N N . LEU A 1 240 ? -20.192 -13.327 2.483 1.00 93.69 240 LEU A N 1
ATOM 1898 C CA . LEU A 1 240 ? -18.788 -13.723 2.581 1.00 93.69 240 LEU A CA 1
ATOM 1899 C C . LEU A 1 240 ? -18.570 -15.098 1.948 1.00 93.69 240 LEU A C 1
ATOM 1901 O O . LEU A 1 240 ? -19.373 -16.013 2.156 1.00 93.69 240 LEU A O 1
ATOM 1905 N N . THR A 1 241 ? -17.459 -15.252 1.230 1.00 94.06 241 THR A N 1
ATOM 1906 C CA . THR A 1 241 ? -16.951 -16.573 0.841 1.00 94.06 241 THR A CA 1
ATOM 1907 C C . THR A 1 241 ? -16.403 -17.318 2.063 1.00 94.0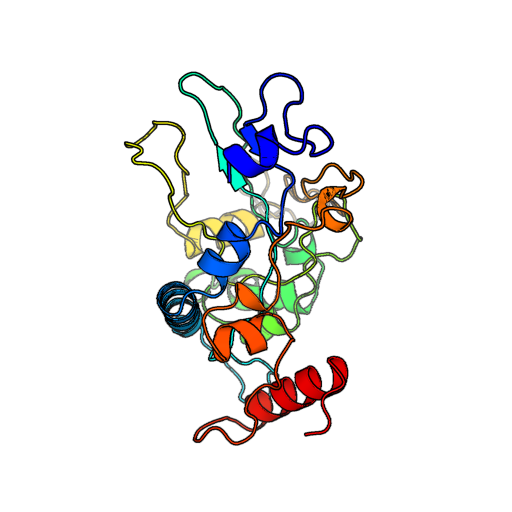6 241 THR A C 1
ATOM 1909 O O . THR A 1 241 ? -16.197 -16.735 3.132 1.00 94.06 241 THR A O 1
ATOM 1912 N N . ALA A 1 242 ? -16.147 -18.621 1.918 1.00 95.25 242 ALA A N 1
ATOM 1913 C CA . ALA A 1 242 ? -15.513 -19.399 2.980 1.00 95.25 242 ALA A CA 1
ATOM 1914 C C . ALA A 1 242 ? -14.118 -18.847 3.327 1.00 95.25 242 ALA A C 1
ATOM 1916 O O . ALA A 1 242 ? -13.827 -18.663 4.504 1.00 95.25 242 ALA A O 1
ATOM 1917 N N . ALA A 1 243 ? -13.296 -18.502 2.329 1.00 95.06 243 ALA A N 1
ATOM 1918 C CA . ALA A 1 243 ? -11.966 -17.935 2.553 1.00 95.06 243 ALA A CA 1
ATOM 1919 C C . ALA A 1 243 ? -12.002 -16.541 3.205 1.00 95.06 243 ALA A C 1
ATOM 1921 O O . ALA A 1 243 ? -11.261 -16.294 4.152 1.00 95.06 243 ALA A O 1
ATOM 1922 N N . GLN A 1 244 ? -12.934 -15.667 2.797 1.00 95.50 244 GLN A N 1
ATOM 1923 C CA . GLN A 1 244 ? -13.147 -14.364 3.449 1.00 95.50 244 GLN A CA 1
ATOM 1924 C C . GLN A 1 244 ? -13.532 -14.512 4.923 1.00 95.50 244 GLN A C 1
ATOM 1926 O O . GLN A 1 244 ? -13.113 -13.727 5.773 1.00 95.50 244 GLN A O 1
ATOM 1931 N N . ARG A 1 245 ? -14.344 -15.522 5.244 1.00 96.25 245 ARG A N 1
ATOM 1932 C CA . ARG A 1 245 ? -14.700 -15.822 6.630 1.00 96.25 245 ARG A CA 1
ATOM 1933 C C . ARG A 1 245 ? -13.487 -16.314 7.419 1.00 96.25 245 ARG A C 1
ATOM 1935 O O . ARG A 1 245 ? -13.241 -15.777 8.495 1.00 96.25 245 ARG A O 1
ATOM 1942 N N . ARG A 1 246 ? -12.708 -17.252 6.866 1.00 96.56 246 ARG A N 1
ATOM 1943 C CA . ARG A 1 246 ? -11.500 -17.793 7.513 1.00 96.56 246 ARG A CA 1
ATOM 1944 C C . ARG A 1 246 ? -10.470 -16.709 7.818 1.00 96.56 246 ARG A C 1
ATOM 1946 O O . ARG A 1 246 ? -9.998 -16.650 8.949 1.00 96.56 246 ARG A O 1
ATOM 1953 N N . ILE A 1 247 ? -10.189 -15.797 6.880 1.00 96.12 247 ILE A N 1
ATOM 1954 C CA . ILE A 1 247 ? -9.215 -14.722 7.134 1.00 96.12 247 ILE A CA 1
ATOM 1955 C C . ILE A 1 247 ? -9.698 -13.742 8.215 1.00 96.12 247 ILE A C 1
ATOM 1957 O O . ILE A 1 247 ? -8.904 -13.301 9.044 1.00 96.12 247 ILE A O 1
ATOM 1961 N N . ARG A 1 248 ? -11.008 -13.452 8.286 1.00 96.94 248 ARG A N 1
ATOM 1962 C CA . ARG A 1 248 ? -11.590 -12.638 9.373 1.00 96.94 248 ARG A CA 1
ATOM 1963 C C . ARG A 1 248 ? -11.528 -13.351 10.725 1.00 96.94 248 ARG A C 1
ATOM 1965 O O . ARG A 1 248 ? -11.192 -12.721 11.723 1.00 96.94 248 ARG A O 1
ATOM 1972 N N . GLU A 1 249 ? -11.839 -14.647 10.768 1.00 97.06 249 GLU A N 1
ATOM 1973 C CA . GLU A 1 249 ? -11.724 -15.479 11.976 1.00 97.06 249 GLU A CA 1
ATOM 1974 C C . GLU A 1 249 ? -10.273 -15.546 12.464 1.00 97.06 249 GLU A C 1
ATOM 1976 O O . GLU A 1 249 ? -10.004 -15.353 13.652 1.00 97.06 249 GLU A O 1
ATOM 1981 N N . TYR A 1 250 ? -9.331 -15.742 11.540 1.00 96.56 250 TYR A N 1
ATOM 1982 C CA . TYR A 1 250 ? -7.903 -15.723 11.825 1.00 96.56 250 TYR A CA 1
ATOM 1983 C C . TYR A 1 250 ? -7.461 -14.367 12.384 1.00 96.56 250 TYR A C 1
ATOM 1985 O O . TYR A 1 250 ? -6.854 -14.323 13.454 1.00 96.56 250 TYR A O 1
ATOM 1993 N N . ALA A 1 251 ? -7.826 -13.259 11.730 1.00 96.31 251 ALA A N 1
ATOM 1994 C CA . ALA A 1 251 ? -7.513 -11.914 12.210 1.00 96.31 251 ALA A CA 1
ATOM 1995 C C . ALA A 1 251 ? -8.078 -11.666 13.619 1.00 96.31 251 ALA A C 1
ATOM 1997 O O . ALA A 1 251 ? -7.353 -11.213 14.503 1.00 96.31 251 ALA A O 1
ATOM 1998 N N . ASN A 1 252 ? -9.339 -12.033 13.862 1.00 97.62 252 ASN A N 1
ATOM 1999 C CA . ASN A 1 252 ? -9.969 -11.905 15.176 1.00 97.62 252 ASN A CA 1
ATOM 2000 C C . ASN A 1 252 ? -9.226 -12.694 16.257 1.00 97.62 252 ASN A C 1
ATOM 2002 O O . ASN A 1 252 ? -8.952 -12.156 17.331 1.00 97.62 252 ASN A O 1
ATOM 2006 N N . LYS A 1 253 ? -8.844 -13.938 15.952 1.00 97.00 253 LYS A N 1
ATOM 2007 C CA . LYS A 1 253 ? -8.049 -14.782 16.849 1.00 97.00 253 LYS A CA 1
ATOM 2008 C C . LYS A 1 253 ? -6.693 -14.149 17.161 1.00 97.00 253 LYS A C 1
ATOM 2010 O O . LYS A 1 253 ? -6.298 -14.118 18.324 1.00 97.00 253 LYS A O 1
ATOM 2015 N N . MET A 1 254 ? -5.990 -13.639 16.148 1.00 96.12 254 MET A N 1
ATOM 2016 C CA . MET A 1 254 ? -4.675 -13.006 16.321 1.00 96.12 254 MET A CA 1
ATOM 2017 C C . MET A 1 254 ? -4.747 -11.702 17.123 1.00 96.12 254 MET A C 1
ATOM 2019 O O . MET A 1 254 ? -3.814 -11.387 17.856 1.00 96.12 254 MET A O 1
ATOM 2023 N N . LEU A 1 255 ? -5.867 -10.981 17.038 1.00 95.56 255 LEU A N 1
ATOM 2024 C CA . LEU A 1 255 ? -6.142 -9.781 17.834 1.00 95.56 255 LEU A CA 1
ATOM 2025 C C . LEU A 1 255 ? -6.658 -10.095 19.253 1.00 95.56 255 LEU A C 1
ATOM 2027 O O . LEU A 1 255 ? -6.867 -9.180 20.045 1.00 95.56 255 LEU A O 1
ATOM 2031 N N . GLY A 1 256 ? -6.851 -11.373 19.598 1.00 96.62 256 GLY A N 1
ATOM 2032 C CA . GLY A 1 256 ? -7.310 -11.800 20.923 1.00 96.62 256 GLY A CA 1
ATOM 2033 C C . GLY A 1 256 ? -8.822 -11.686 21.144 1.00 96.62 256 GLY A C 1
ATOM 2034 O O . GLY A 1 256 ? -9.283 -11.809 22.281 1.00 96.62 256 GLY A O 1
ATOM 2035 N N . PHE A 1 257 ? -9.611 -11.481 20.087 1.00 96.19 257 PHE A N 1
ATOM 2036 C CA . PHE A 1 257 ? -11.065 -11.520 20.184 1.00 96.19 257 PHE A CA 1
ATOM 2037 C C . PHE A 1 257 ? -11.552 -12.970 20.279 1.00 96.19 257 PHE A C 1
ATOM 2039 O O . PHE A 1 257 ? -11.162 -13.837 19.497 1.00 96.19 257 PHE A O 1
ATOM 2046 N N . THR A 1 258 ? -12.433 -13.231 21.242 1.00 79.81 258 THR A N 1
ATOM 2047 C CA . THR A 1 258 ? -13.187 -14.486 21.338 1.00 79.81 258 THR A CA 1
ATOM 2048 C C . THR A 1 258 ? -14.460 -14.317 20.516 1.00 79.81 258 THR A C 1
ATOM 2050 O O . THR A 1 258 ? -15.390 -13.641 20.951 1.00 79.81 258 THR A O 1
ATOM 2053 N N . VAL A 1 259 ? -14.458 -14.860 19.297 1.00 61.03 259 VAL A N 1
ATOM 2054 C CA . VAL A 1 259 ? -15.547 -14.733 18.310 1.00 61.03 259 VAL A CA 1
ATOM 2055 C C . VAL A 1 259 ? -16.119 -16.101 17.987 1.00 61.03 259 VAL A C 1
ATOM 2057 O O . VAL A 1 259 ? -15.310 -17.048 17.879 1.00 61.03 259 VAL A O 1
#

Radius of gyration: 20.68 Å; chains: 1; bounding box: 48×47×54 Å

Foldseek 3Di:
DVVVCVVPVVWAAPPRVDGFWTADFFALVNLLVCQPPVNQVVQLVVLVLADAPDLQQQDDSNAAADDTDIDGHDDFPDDDDDPDDDALAFCLCPVPPLNVVLQVCLVVVNLVPRDLRYCHSVSVRDSAPDQAAAHDPDDDSDDDDDDPDDADPPRPDDDDPPPPSVVVSCLVCVQQADPVRDGRPPDPDNPRRDHRDRDDDDDDDPLVVDPNTHDPVSNDDPSSCVSHLNHQDPLPDPPDRPSHSVSSVVSCVVSVHDD